Protein AF-A0A1G7PZW7-F1 (afdb_monomer_lite)

Structure (mmCIF, N/CA/C/O backbone):
data_AF-A0A1G7PZW7-F1
#
_entry.id   AF-A0A1G7PZW7-F1
#
loop_
_atom_site.group_PDB
_atom_site.id
_atom_site.type_symbol
_atom_site.label_atom_id
_atom_site.label_alt_id
_atom_site.label_comp_id
_atom_site.label_asym_id
_atom_site.label_entity_id
_atom_site.label_seq_id
_atom_site.pdbx_PDB_ins_code
_atom_site.Cartn_x
_atom_site.Cartn_y
_atom_site.Cartn_z
_atom_site.occupancy
_atom_site.B_iso_or_equiv
_atom_site.auth_seq_id
_atom_site.auth_comp_id
_atom_site.auth_asym_id
_atom_site.auth_atom_id
_atom_site.pdbx_PDB_model_num
ATOM 1 N N . MET A 1 1 ? 6.932 -17.308 0.045 1.00 48.94 1 MET A N 1
ATOM 2 C CA . MET A 1 1 ? 6.487 -16.021 0.634 1.00 48.94 1 MET A CA 1
ATOM 3 C C . MET A 1 1 ? 5.346 -15.348 -0.139 1.00 48.94 1 MET A C 1
ATOM 5 O O . MET A 1 1 ? 4.398 -14.924 0.507 1.00 48.94 1 MET A O 1
ATOM 9 N N . ARG A 1 2 ? 5.334 -15.342 -1.485 1.00 47.34 2 ARG A N 1
ATOM 10 C CA . ARG A 1 2 ? 4.254 -14.732 -2.305 1.00 47.34 2 ARG A CA 1
ATOM 11 C C . ARG A 1 2 ? 2.821 -15.152 -1.949 1.00 47.34 2 ARG A C 1
ATOM 13 O O . ARG A 1 2 ? 1.978 -14.291 -1.758 1.00 47.34 2 ARG A O 1
ATOM 20 N N . ARG A 1 3 ? 2.553 -16.453 -1.757 1.00 47.50 3 ARG A N 1
ATOM 21 C CA . ARG A 1 3 ? 1.216 -16.949 -1.356 1.00 47.50 3 ARG A CA 1
ATOM 22 C C . ARG A 1 3 ? 0.738 -16.421 0.005 1.00 47.50 3 ARG A C 1
ATOM 24 O O . ARG A 1 3 ? -0.460 -16.328 0.220 1.00 47.50 3 ARG A O 1
ATOM 31 N N . LEU A 1 4 ? 1.651 -16.062 0.909 1.00 51.03 4 LEU A N 1
ATOM 32 C CA . LEU A 1 4 ? 1.318 -15.550 2.243 1.00 51.03 4 LEU A CA 1
ATOM 33 C C . LEU A 1 4 ? 1.027 -14.061 2.260 1.00 51.03 4 LEU A C 1
ATOM 35 O O . LEU A 1 4 ? 0.042 -13.668 2.870 1.00 51.03 4 LEU A O 1
ATOM 39 N N . ALA A 1 5 ? 1.816 -13.257 1.544 1.00 52.41 5 ALA A N 1
ATOM 40 C CA . ALA A 1 5 ? 1.492 -11.849 1.320 1.00 52.41 5 ALA A CA 1
ATOM 41 C C . ALA A 1 5 ? 0.108 -11.705 0.661 1.00 52.41 5 ALA A C 1
ATOM 43 O O . ALA A 1 5 ? -0.663 -10.813 0.999 1.00 52.41 5 ALA A O 1
ATOM 44 N N . LEU A 1 6 ? -0.244 -12.653 -0.213 1.00 50.31 6 LEU A N 1
ATOM 45 C CA . LEU A 1 6 ? -1.550 -12.740 -0.857 1.00 50.31 6 LEU A CA 1
ATOM 46 C C . LEU A 1 6 ? -2.687 -13.058 0.125 1.00 50.31 6 LEU A C 1
ATOM 48 O O . LEU A 1 6 ? -3.756 -12.465 0.011 1.00 50.31 6 LEU A O 1
ATOM 52 N N . ILE A 1 7 ? -2.446 -13.942 1.101 1.00 52.34 7 ILE A N 1
ATOM 53 C CA . ILE A 1 7 ? -3.386 -14.283 2.184 1.00 52.34 7 ILE A CA 1
ATOM 54 C C . ILE A 1 7 ? -3.547 -13.108 3.160 1.00 52.34 7 ILE A C 1
ATOM 56 O O . ILE A 1 7 ? -4.673 -12.777 3.512 1.00 52.34 7 ILE A O 1
ATOM 60 N N . VAL A 1 8 ? -2.463 -12.420 3.532 1.00 53.41 8 VAL A N 1
ATOM 61 C CA . VAL A 1 8 ? -2.508 -11.210 4.381 1.00 53.41 8 VAL A CA 1
ATOM 62 C C . VAL A 1 8 ? -3.292 -10.094 3.674 1.00 53.41 8 VAL A C 1
ATOM 64 O O . VAL A 1 8 ? -4.196 -9.505 4.258 1.00 53.41 8 VAL A O 1
ATOM 67 N N . ALA A 1 9 ? -3.019 -9.853 2.387 1.00 53.19 9 ALA A N 1
ATOM 68 C CA . ALA A 1 9 ? -3.736 -8.860 1.588 1.00 53.19 9 ALA A CA 1
ATOM 69 C C . ALA A 1 9 ? -5.201 -9.254 1.301 1.00 53.19 9 ALA A C 1
ATOM 71 O O . ALA A 1 9 ? -6.050 -8.382 1.152 1.00 53.19 9 ALA A O 1
ATOM 72 N N . LEU A 1 10 ? -5.517 -10.556 1.214 1.00 52.56 10 LEU A N 1
ATOM 73 C CA . LEU A 1 10 ? -6.891 -11.069 1.097 1.00 52.56 10 LEU A CA 1
ATOM 74 C C . LEU A 1 10 ? -7.686 -10.928 2.394 1.00 52.56 10 LEU A C 1
ATOM 76 O O . LEU A 1 10 ? -8.859 -10.580 2.325 1.00 52.56 10 LEU A O 1
ATOM 80 N N . LEU A 1 11 ? -7.077 -11.200 3.546 1.00 52.47 11 LEU A N 1
ATOM 81 C CA . LEU A 1 11 ? -7.815 -11.310 4.801 1.00 52.47 11 LEU A CA 1
ATOM 82 C C . LEU A 1 11 ? -7.883 -9.997 5.592 1.00 52.47 11 LEU A C 1
ATOM 84 O O . LEU A 1 11 ? -8.876 -9.770 6.278 1.00 52.47 11 LEU A O 1
ATOM 88 N N . CYS A 1 12 ? -6.877 -9.122 5.491 1.00 51.44 12 CYS A N 1
ATOM 89 C CA . CYS A 1 12 ? -6.821 -7.914 6.321 1.00 51.44 12 CYS A CA 1
ATOM 90 C C . CYS A 1 12 ? -7.489 -6.683 5.685 1.00 51.44 12 CYS A C 1
ATOM 92 O O . CYS A 1 12 ? -7.923 -5.798 6.412 1.00 51.44 12 CYS A O 1
ATOM 94 N N . LEU A 1 13 ? -7.586 -6.609 4.351 1.00 52.88 13 LEU A N 1
ATOM 95 C CA . LEU A 1 13 ? -8.042 -5.395 3.647 1.00 52.88 13 LEU A CA 1
ATOM 96 C C . LEU A 1 13 ? -9.425 -5.520 2.997 1.00 52.88 13 LEU A C 1
ATOM 98 O O . LEU A 1 13 ? -10.056 -4.511 2.703 1.00 52.88 13 LEU A O 1
ATOM 102 N N . ALA A 1 14 ? -9.915 -6.741 2.777 1.00 48.19 14 ALA A N 1
ATOM 103 C CA . ALA A 1 14 ? -11.234 -6.976 2.193 1.00 48.19 14 ALA A CA 1
ATOM 104 C C . ALA A 1 14 ? -12.430 -6.539 3.074 1.00 48.19 14 ALA A C 1
ATOM 106 O O . ALA A 1 14 ? -13.411 -6.072 2.498 1.00 48.19 14 ALA A O 1
ATOM 107 N N . PRO A 1 15 ? -12.414 -6.639 4.425 1.00 47.91 15 PRO A N 1
ATOM 108 C CA . PRO A 1 15 ? -13.628 -6.405 5.212 1.00 47.91 15 PRO A CA 1
ATOM 109 C C . PRO A 1 15 ? -13.733 -4.995 5.824 1.00 47.91 15 PRO A C 1
ATOM 111 O O . PRO A 1 15 ? -14.601 -4.762 6.661 1.00 47.91 15 PRO A O 1
ATOM 114 N N . LEU A 1 16 ? -12.881 -4.046 5.422 1.00 53.94 16 LEU A N 1
ATOM 115 C CA . LEU A 1 16 ? -13.027 -2.620 5.760 1.00 53.94 16 LEU A CA 1
ATOM 116 C C . LEU A 1 16 ? -13.708 -1.833 4.635 1.00 53.94 16 LEU A C 1
ATOM 118 O O . LEU A 1 16 ? -13.553 -0.626 4.551 1.00 53.94 16 LEU A O 1
ATOM 122 N N . SER A 1 17 ? -14.487 -2.496 3.776 1.00 52.22 17 SER A N 1
ATOM 123 C CA . SER A 1 17 ? -15.193 -1.866 2.650 1.00 52.22 17 SER A CA 1
ATOM 124 C C . SER A 1 17 ? -16.154 -0.741 3.055 1.00 52.22 17 SER A C 1
ATOM 126 O O . SER A 1 17 ? -16.539 0.059 2.210 1.00 52.22 17 SER A O 1
ATOM 128 N N . TRP A 1 18 ? -16.552 -0.683 4.328 1.00 55.38 18 TRP A N 1
ATOM 129 C CA . TRP A 1 18 ? -17.359 0.396 4.904 1.00 55.38 18 TRP A CA 1
ATOM 130 C C . TRP A 1 18 ? -16.542 1.651 5.245 1.00 55.38 18 TRP A C 1
ATOM 132 O O . TRP A 1 18 ? -17.116 2.722 5.419 1.00 55.38 18 TRP A O 1
ATOM 142 N N . ALA A 1 19 ? -15.219 1.540 5.342 1.00 64.19 19 ALA A N 1
ATOM 143 C CA . ALA A 1 19 ? -14.320 2.658 5.555 1.00 64.19 19 ALA A CA 1
ATOM 144 C C . ALA A 1 19 ? -13.545 2.933 4.274 1.00 64.19 19 ALA A C 1
ATOM 146 O O . ALA A 1 19 ? -12.719 2.133 3.838 1.00 64.19 19 ALA A O 1
ATOM 147 N N . GLU A 1 20 ? -13.800 4.086 3.667 1.00 72.69 20 GLU A N 1
ATOM 148 C CA . GLU A 1 20 ? -13.049 4.475 2.486 1.00 72.69 20 GLU A CA 1
ATOM 149 C C . GLU A 1 20 ? -11.563 4.685 2.850 1.00 72.69 20 GLU A C 1
ATOM 151 O O . GLU A 1 20 ? -11.258 5.517 3.719 1.00 72.69 20 GLU A O 1
ATOM 156 N N . PRO A 1 21 ? -10.624 3.933 2.236 1.00 80.31 21 PRO A N 1
ATOM 157 C CA . PRO A 1 21 ? -9.211 4.038 2.577 1.00 80.31 21 PRO A CA 1
ATOM 158 C C . PRO A 1 21 ? -8.687 5.433 2.255 1.00 80.31 21 PRO A C 1
ATOM 160 O O . PRO A 1 21 ? -8.982 5.959 1.191 1.00 80.31 21 PRO A O 1
ATOM 163 N N . SER A 1 22 ? -7.872 6.021 3.129 1.00 87.75 22 SER A N 1
ATOM 164 C CA . SER A 1 22 ? -7.260 7.335 2.870 1.00 87.75 22 SER A CA 1
ATOM 165 C C . SER A 1 22 ? -6.364 7.336 1.620 1.00 87.75 22 SER A C 1
ATOM 167 O O . SER A 1 22 ? -5.829 6.285 1.260 1.00 87.75 22 SER A O 1
ATOM 169 N N . LEU A 1 23 ? -6.089 8.513 1.037 1.00 90.25 23 LEU A N 1
ATOM 170 C CA . LEU A 1 23 ? -5.087 8.681 -0.033 1.00 90.25 23 LEU A CA 1
ATOM 171 C C . LEU A 1 23 ? -3.764 7.978 0.296 1.00 90.25 23 LEU A C 1
ATOM 173 O O . LEU A 1 23 ? -3.190 7.289 -0.546 1.00 90.25 23 LEU A O 1
ATOM 177 N N . ARG A 1 24 ? -3.303 8.103 1.547 1.00 90.62 24 ARG A N 1
ATOM 178 C CA . ARG A 1 24 ? -2.067 7.465 2.013 1.00 90.62 24 ARG A CA 1
ATOM 179 C C . ARG A 1 24 ? -2.159 5.944 1.924 1.00 90.62 24 ARG A C 1
ATOM 181 O O . ARG A 1 24 ? -1.267 5.298 1.385 1.00 90.62 24 ARG A O 1
ATOM 188 N N . THR A 1 25 ? -3.254 5.376 2.423 1.00 89.75 25 THR A N 1
ATOM 189 C CA . THR A 1 25 ? -3.508 3.934 2.366 1.00 89.75 25 THR A CA 1
ATOM 190 C C . THR A 1 25 ? -3.592 3.455 0.919 1.00 89.75 25 THR A C 1
ATOM 192 O O . THR A 1 25 ? -2.941 2.475 0.573 1.00 89.75 25 THR A O 1
ATOM 195 N N . GLN A 1 26 ? -4.328 4.156 0.053 1.00 91.88 26 GLN A N 1
ATOM 196 C CA . GLN A 1 26 ? -4.448 3.792 -1.360 1.00 91.88 26 GLN A CA 1
ATOM 197 C C . GLN A 1 26 ? -3.086 3.791 -2.065 1.00 91.88 26 GLN A C 1
ATOM 199 O O . GLN A 1 26 ? -2.768 2.850 -2.789 1.00 91.88 26 GLN A O 1
ATOM 204 N N . ALA A 1 27 ? -2.243 4.793 -1.805 1.00 94.06 27 ALA A N 1
ATOM 205 C CA . ALA A 1 27 ? -0.897 4.871 -2.366 1.00 94.06 27 ALA A CA 1
ATOM 206 C C . ALA A 1 27 ? -0.011 3.685 -1.944 1.00 94.06 27 ALA A C 1
ATOM 208 O O . ALA A 1 27 ? 0.703 3.108 -2.767 1.00 94.06 27 ALA A O 1
ATOM 209 N N . VAL A 1 28 ? -0.097 3.278 -0.674 1.00 91.88 28 VAL A N 1
ATOM 210 C CA . VAL A 1 28 ? 0.598 2.091 -0.156 1.00 91.88 28 VAL A CA 1
ATOM 211 C C . VAL A 1 28 ? 0.080 0.816 -0.814 1.00 91.88 28 VAL A C 1
ATOM 213 O O . VAL A 1 28 ? 0.879 0.011 -1.286 1.00 91.88 28 VAL A O 1
ATOM 216 N N . LEU A 1 29 ? -1.240 0.641 -0.906 1.00 90.38 29 LEU A N 1
ATOM 217 C CA . LEU A 1 29 ? -1.844 -0.532 -1.541 1.00 90.38 29 LEU A CA 1
ATOM 218 C C . LEU A 1 29 ? -1.490 -0.631 -3.023 1.00 90.38 29 LEU A C 1
ATOM 220 O O . LEU A 1 29 ? -1.225 -1.729 -3.513 1.00 90.38 29 LEU A O 1
ATOM 224 N N . LEU A 1 30 ? -1.457 0.495 -3.730 1.00 93.88 30 LEU A N 1
ATOM 225 C CA . LEU A 1 30 ? -1.039 0.551 -5.122 1.00 93.88 30 LEU A CA 1
ATOM 226 C C . LEU A 1 30 ? 0.393 0.021 -5.262 1.00 93.88 30 LEU A C 1
ATOM 228 O O . LEU A 1 30 ? 0.614 -0.928 -6.014 1.00 93.88 30 LEU A O 1
ATOM 232 N N . ALA A 1 31 ? 1.340 0.569 -4.495 1.00 92.75 31 ALA A N 1
ATOM 233 C CA . ALA A 1 31 ? 2.744 0.166 -4.548 1.00 92.75 31 ALA A CA 1
ATOM 234 C C . ALA A 1 31 ? 2.962 -1.298 -4.131 1.00 92.75 31 ALA A C 1
ATOM 236 O O . ALA A 1 31 ? 3.650 -2.050 -4.822 1.00 92.75 31 ALA A O 1
ATOM 237 N N . ALA A 1 32 ? 2.314 -1.724 -3.047 1.00 88.12 32 ALA A N 1
ATOM 238 C CA . ALA A 1 32 ? 2.362 -3.086 -2.528 1.00 88.12 32 ALA A CA 1
ATOM 239 C C . ALA A 1 32 ? 1.920 -4.114 -3.585 1.00 88.12 32 ALA A C 1
ATOM 241 O O . ALA A 1 32 ? 2.592 -5.112 -3.857 1.00 88.12 32 ALA A O 1
ATOM 242 N N . ASN A 1 33 ? 0.792 -3.859 -4.249 1.00 89.81 33 ASN A N 1
ATOM 243 C CA . ASN A 1 33 ? 0.315 -4.748 -5.303 1.00 89.81 33 ASN A CA 1
ATOM 244 C C . ASN A 1 33 ? 1.191 -4.680 -6.566 1.00 89.81 33 ASN A C 1
ATOM 246 O O . ASN A 1 33 ? 1.388 -5.718 -7.203 1.00 89.81 33 ASN A O 1
ATOM 250 N N . ALA A 1 34 ? 1.769 -3.518 -6.894 1.00 92.25 34 ALA A N 1
ATOM 251 C CA . ALA A 1 34 ? 2.690 -3.382 -8.023 1.00 92.25 34 ALA A CA 1
ATOM 252 C C . ALA A 1 34 ? 3.952 -4.242 -7.836 1.00 92.25 34 ALA A C 1
ATOM 254 O O . ALA A 1 34 ? 4.329 -4.962 -8.758 1.00 92.25 34 ALA A O 1
ATOM 255 N N . LEU A 1 35 ? 4.541 -4.246 -6.632 1.00 88.38 35 LEU A N 1
ATOM 256 C CA . LEU A 1 35 ? 5.734 -5.042 -6.302 1.00 88.38 35 LEU A CA 1
ATOM 257 C C . LEU A 1 35 ? 5.544 -6.546 -6.520 1.00 88.38 35 LEU A C 1
ATOM 259 O O . LEU A 1 35 ? 6.501 -7.253 -6.829 1.00 88.38 35 LEU A O 1
ATOM 263 N N . VAL A 1 36 ? 4.325 -7.057 -6.333 1.00 85.88 36 VAL A N 1
ATOM 264 C CA . VAL A 1 36 ? 4.039 -8.484 -6.538 1.00 85.88 36 VAL A CA 1
ATOM 265 C C . VAL A 1 36 ? 3.658 -8.782 -7.983 1.00 85.88 36 VAL A C 1
ATOM 267 O O . VAL A 1 36 ? 4.012 -9.840 -8.502 1.00 85.88 36 VAL A O 1
ATOM 270 N N . TYR A 1 37 ? 2.920 -7.880 -8.630 1.00 89.44 37 TYR A N 1
ATOM 271 C CA . TYR A 1 37 ? 2.431 -8.090 -9.989 1.00 89.44 37 TYR A CA 1
ATOM 272 C C . TYR A 1 37 ? 3.526 -7.910 -11.054 1.00 89.44 37 TYR A C 1
ATOM 274 O O . TYR A 1 37 ? 3.568 -8.675 -12.024 1.00 89.44 37 TYR A O 1
ATOM 282 N N . PHE A 1 38 ? 4.410 -6.924 -10.889 1.00 90.31 38 PHE A N 1
ATOM 283 C CA . PHE A 1 38 ? 5.514 -6.629 -11.806 1.00 90.31 38 PHE A CA 1
ATOM 284 C C . PHE A 1 38 ? 6.804 -7.310 -11.347 1.00 90.31 38 PHE A C 1
ATOM 286 O O . PHE A 1 38 ? 7.702 -6.695 -10.783 1.00 90.31 38 PHE A O 1
ATOM 293 N N . ASP A 1 39 ? 6.883 -8.614 -11.586 1.00 85.56 39 ASP A N 1
ATOM 294 C CA . ASP A 1 39 ? 8.086 -9.394 -11.319 1.00 85.56 39 ASP A CA 1
ATOM 295 C C . ASP A 1 39 ? 9.133 -9.210 -12.423 1.00 85.56 39 ASP A C 1
ATOM 297 O O . ASP A 1 39 ? 8.799 -9.288 -13.605 1.00 85.56 39 ASP A O 1
ATOM 301 N N . ALA A 1 40 ? 10.393 -8.999 -12.038 1.00 82.31 40 ALA A N 1
ATOM 302 C CA . ALA A 1 40 ? 11.502 -8.882 -12.979 1.00 82.31 40 ALA A CA 1
ATOM 303 C C . ALA A 1 40 ? 11.892 -10.225 -13.618 1.00 82.31 40 ALA A C 1
ATOM 305 O O . ALA A 1 40 ? 12.594 -10.227 -14.627 1.00 82.31 40 ALA A O 1
ATOM 306 N N . ASP A 1 41 ? 11.463 -11.359 -13.048 1.00 82.31 41 ASP A N 1
ATOM 307 C CA . ASP A 1 41 ? 11.588 -12.662 -13.702 1.00 82.31 41 ASP A CA 1
ATOM 308 C C . ASP A 1 41 ? 10.552 -12.778 -14.841 1.00 82.31 41 ASP A C 1
ATOM 310 O O . ASP A 1 41 ? 9.354 -12.903 -14.566 1.00 82.31 41 ASP A O 1
ATOM 314 N N . PRO A 1 42 ? 10.973 -12.804 -16.123 1.00 74.62 42 PRO A N 1
ATOM 315 C CA . PRO A 1 42 ? 10.054 -12.911 -17.257 1.00 74.62 42 PRO A CA 1
ATOM 316 C C . PRO A 1 42 ? 9.294 -14.248 -17.296 1.00 74.62 42 PRO A C 1
ATOM 318 O O . PRO A 1 42 ? 8.318 -14.384 -18.032 1.00 74.62 42 PRO A O 1
ATOM 321 N N . ARG A 1 43 ? 9.724 -15.255 -16.521 1.00 79.56 43 ARG A N 1
ATOM 322 C CA . ARG A 1 43 ? 9.058 -16.562 -16.408 1.00 79.56 43 ARG A CA 1
ATOM 323 C C . ARG A 1 43 ? 8.017 -16.600 -15.293 1.00 79.56 43 ARG A C 1
ATOM 325 O O . ARG A 1 43 ? 7.245 -17.562 -15.214 1.00 79.56 43 ARG A O 1
ATOM 332 N N . ALA A 1 44 ? 7.986 -15.595 -14.421 1.00 81.56 44 ALA A N 1
ATOM 333 C CA . ALA A 1 44 ? 7.012 -15.535 -13.351 1.00 81.56 44 ALA A CA 1
ATOM 334 C C . ALA A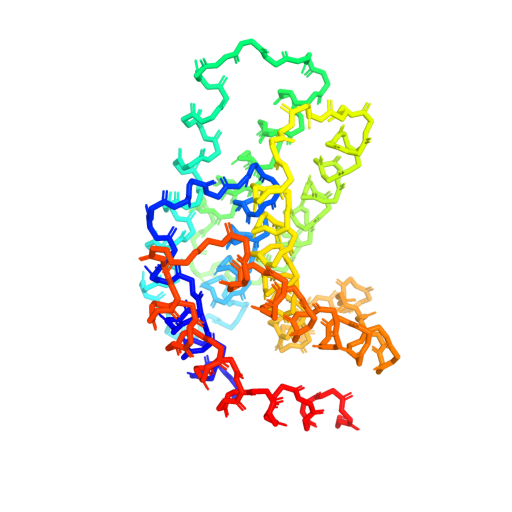 1 44 ? 5.605 -15.334 -13.916 1.00 81.56 44 ALA A C 1
ATOM 336 O O . ALA A 1 44 ? 5.343 -14.435 -14.714 1.00 81.56 44 ALA A O 1
ATOM 337 N N . ARG A 1 45 ? 4.668 -16.175 -13.471 1.00 83.44 45 ARG A N 1
ATOM 338 C CA . ARG A 1 45 ? 3.257 -16.003 -13.817 1.00 83.44 45 ARG A CA 1
ATOM 339 C C . ARG A 1 45 ? 2.670 -14.881 -12.961 1.00 83.44 45 ARG A C 1
ATOM 341 O O . ARG A 1 45 ? 2.702 -15.013 -11.732 1.00 83.44 45 ARG A O 1
ATOM 348 N N . PRO A 1 46 ? 2.138 -13.809 -13.567 1.00 83.88 46 PRO A N 1
ATOM 349 C CA . PRO A 1 46 ? 1.504 -12.753 -12.803 1.00 83.88 46 PRO A CA 1
ATOM 350 C C . PRO A 1 46 ? 0.235 -13.266 -12.124 1.00 83.88 46 PRO A C 1
ATOM 352 O O . PRO A 1 46 ? -0.477 -14.117 -12.655 1.00 83.88 46 PRO A O 1
ATOM 355 N N . ASP A 1 47 ? -0.042 -12.747 -10.930 1.00 84.19 47 ASP A N 1
ATOM 356 C CA . ASP A 1 47 ? -1.304 -13.007 -10.243 1.00 84.19 47 ASP A CA 1
ATOM 357 C C . ASP A 1 47 ? -2.262 -11.839 -10.493 1.00 84.19 47 ASP A C 1
ATOM 359 O O . ASP A 1 47 ? -2.090 -10.745 -9.947 1.00 84.19 47 ASP A O 1
ATOM 363 N N . GLU A 1 48 ? -3.284 -12.088 -11.311 1.00 87.75 48 GLU A N 1
ATOM 364 C CA . GLU A 1 48 ? -4.306 -11.109 -11.707 1.00 87.75 48 GLU A CA 1
ATOM 365 C C . GLU A 1 48 ? -5.036 -10.474 -10.514 1.00 87.75 48 GLU A C 1
ATOM 367 O O . GLU A 1 48 ? -5.536 -9.353 -10.602 1.00 87.75 48 GLU A O 1
ATOM 372 N N . ARG A 1 49 ? -5.051 -11.129 -9.345 1.00 85.50 49 ARG A N 1
ATOM 373 C CA . ARG A 1 49 ? -5.643 -10.545 -8.132 1.00 85.50 49 ARG A CA 1
ATOM 374 C C . ARG A 1 49 ? -4.867 -9.320 -7.659 1.00 85.50 49 ARG A C 1
ATOM 376 O O . ARG A 1 49 ? -5.473 -8.387 -7.137 1.00 85.50 49 ARG A O 1
ATOM 383 N N . HIS A 1 50 ? -3.546 -9.304 -7.837 1.00 84.00 50 HIS A N 1
ATOM 384 C CA . HIS A 1 50 ? -2.730 -8.132 -7.522 1.00 84.00 50 HIS A CA 1
ATOM 385 C C . HIS A 1 50 ? -2.928 -7.016 -8.550 1.00 84.00 50 HIS A C 1
ATOM 387 O O . HIS A 1 50 ? -3.010 -5.856 -8.151 1.00 84.00 50 HIS A O 1
ATOM 393 N N . LEU A 1 51 ? -3.117 -7.345 -9.833 1.00 89.31 51 LEU A N 1
ATOM 394 C CA . LEU A 1 51 ? -3.509 -6.352 -10.837 1.00 89.31 51 LEU A CA 1
ATOM 395 C C . LEU A 1 51 ? -4.833 -5.685 -10.467 1.00 89.31 51 LEU A C 1
ATOM 397 O O . LEU A 1 51 ? -4.895 -4.462 -10.363 1.00 89.31 51 LEU A O 1
ATOM 401 N N . ALA A 1 52 ? -5.871 -6.483 -10.208 1.00 88.31 52 ALA A N 1
ATOM 402 C CA . ALA A 1 52 ? -7.196 -5.978 -9.866 1.00 88.31 52 ALA A CA 1
ATOM 403 C C . ALA A 1 52 ? -7.155 -5.032 -8.654 1.00 88.31 52 ALA A C 1
ATOM 405 O O . ALA A 1 52 ? -7.739 -3.953 -8.681 1.00 88.31 52 ALA A O 1
ATOM 406 N N . ARG A 1 53 ? -6.396 -5.390 -7.612 1.00 87.38 53 ARG A N 1
ATOM 407 C CA . ARG A 1 53 ? -6.223 -4.561 -6.409 1.00 87.38 53 ARG A CA 1
ATOM 408 C C . ARG A 1 53 ? -5.430 -3.289 -6.650 1.00 87.38 53 ARG A C 1
ATOM 410 O O . ARG A 1 53 ? -5.787 -2.248 -6.110 1.00 87.38 53 ARG A O 1
ATOM 417 N N . MET A 1 54 ? -4.367 -3.363 -7.446 1.00 91.00 54 MET A N 1
ATOM 418 C CA . MET A 1 54 ? -3.607 -2.180 -7.843 1.00 91.00 54 MET A CA 1
ATOM 419 C C . MET A 1 54 ? -4.506 -1.199 -8.605 1.00 91.00 54 MET A C 1
ATOM 421 O O . MET A 1 54 ? -4.493 -0.005 -8.317 1.00 91.00 54 MET A O 1
ATOM 425 N N . LEU A 1 55 ? -5.326 -1.701 -9.535 1.00 92.88 55 LEU A N 1
ATOM 426 C CA . LEU A 1 55 ? -6.280 -0.887 -10.290 1.00 92.88 55 LEU A CA 1
ATOM 427 C C . LEU A 1 55 ? -7.389 -0.319 -9.397 1.00 92.88 55 LEU A C 1
ATOM 429 O O . LEU A 1 55 ? -7.749 0.843 -9.558 1.00 92.88 55 LEU A O 1
ATOM 433 N N . GLN A 1 56 ? -7.881 -1.085 -8.421 1.00 91.06 56 GLN A N 1
ATOM 434 C CA . GLN A 1 56 ? -8.835 -0.591 -7.425 1.00 91.06 56 GLN A CA 1
ATOM 435 C C . GLN A 1 56 ? -8.235 0.543 -6.581 1.00 91.06 56 GLN A C 1
ATOM 437 O O . GLN A 1 56 ? -8.902 1.550 -6.350 1.00 91.06 56 GLN A O 1
ATOM 442 N N . ALA A 1 57 ? -6.979 0.409 -6.148 1.00 91.44 57 ALA A N 1
ATOM 443 C CA . ALA A 1 57 ? -6.301 1.451 -5.384 1.00 91.44 57 ALA A CA 1
ATOM 444 C C . ALA A 1 57 ? -6.067 2.719 -6.219 1.00 91.44 57 ALA A C 1
ATOM 446 O O . ALA A 1 57 ? -6.283 3.835 -5.746 1.00 91.44 57 ALA A O 1
ATOM 447 N N . ARG A 1 58 ? -5.704 2.544 -7.495 1.00 94.94 58 ARG A N 1
ATOM 448 C CA . ARG A 1 58 ? -5.598 3.630 -8.478 1.00 94.94 58 ARG A CA 1
ATOM 449 C C . ARG A 1 58 ? -6.916 4.384 -8.637 1.00 94.94 58 ARG A C 1
ATOM 451 O O . ARG A 1 58 ? -6.917 5.610 -8.661 1.00 94.94 58 ARG A O 1
ATOM 458 N N . GLU A 1 59 ? -8.021 3.656 -8.747 1.00 93.56 59 GLU A N 1
ATOM 459 C CA . GLU A 1 59 ? -9.349 4.251 -8.872 1.00 93.56 59 GLU A CA 1
ATOM 460 C C . GLU A 1 59 ? -9.759 4.995 -7.596 1.00 93.56 59 GLU A C 1
ATOM 462 O O . GLU A 1 59 ? -10.293 6.095 -7.668 1.00 93.56 59 GLU A O 1
ATOM 467 N N . GLY A 1 60 ? -9.431 4.446 -6.422 1.00 91.50 60 GLY A N 1
ATOM 468 C CA . GLY A 1 60 ? -9.635 5.126 -5.143 1.00 91.50 60 GLY A CA 1
ATOM 469 C C . GLY A 1 60 ? -8.867 6.448 -5.031 1.00 91.50 60 GLY A C 1
ATOM 470 O O . GLY A 1 60 ? -9.425 7.428 -4.549 1.00 91.50 60 GLY A O 1
ATOM 471 N N . LEU A 1 61 ? -7.618 6.503 -5.513 1.00 93.56 61 LEU A N 1
ATOM 472 C CA . LEU A 1 61 ? -6.839 7.749 -5.570 1.00 93.56 61 LEU A CA 1
ATOM 473 C C . LEU A 1 61 ? -7.495 8.796 -6.475 1.00 93.56 61 LEU A C 1
ATOM 475 O O . LEU A 1 61 ? -7.594 9.953 -6.079 1.00 93.56 61 LEU A O 1
ATOM 479 N N . ARG A 1 62 ? -7.940 8.393 -7.673 1.00 94.50 62 ARG A N 1
ATOM 480 C CA . ARG A 1 62 ? -8.599 9.294 -8.633 1.00 94.50 62 ARG A CA 1
ATOM 481 C C . ARG A 1 62 ? -9.895 9.855 -8.075 1.00 94.50 62 ARG A C 1
ATOM 483 O O . ARG A 1 62 ? -10.044 11.066 -8.010 1.00 94.50 62 ARG A O 1
ATOM 490 N N . ARG A 1 63 ? -10.768 8.981 -7.571 1.00 92.25 63 ARG A N 1
ATOM 491 C CA . ARG A 1 63 ? -12.042 9.395 -6.981 1.00 92.25 63 ARG A CA 1
ATOM 492 C C . ARG A 1 63 ? -11.844 10.422 -5.870 1.00 92.25 63 ARG A C 1
ATOM 494 O O . ARG A 1 63 ? -12.484 11.462 -5.888 1.00 92.25 63 ARG A O 1
ATOM 501 N N . GLN A 1 64 ? -10.907 10.178 -4.954 1.00 89.88 64 GLN A N 1
ATOM 502 C CA . GLN A 1 64 ? -10.635 11.125 -3.871 1.00 89.88 64 GLN A CA 1
ATOM 503 C C . GLN A 1 64 ? -10.075 12.452 -4.367 1.00 89.88 64 GLN A C 1
ATOM 505 O O . GLN A 1 64 ? -10.342 13.477 -3.744 1.00 89.88 64 GLN A O 1
ATOM 510 N N . LEU A 1 65 ? -9.303 12.446 -5.456 1.00 90.38 65 LEU A N 1
ATOM 511 C CA . LEU A 1 65 ? -8.811 13.664 -6.092 1.00 90.38 65 LEU A CA 1
ATOM 512 C C . LEU A 1 65 ? -9.955 14.502 -6.678 1.00 90.38 65 LEU A C 1
ATOM 514 O O . LEU A 1 65 ? -9.911 15.725 -6.580 1.00 90.38 65 LEU A O 1
ATOM 518 N N . ASP A 1 66 ? -10.973 13.836 -7.226 1.00 90.38 66 ASP A N 1
ATOM 519 C CA . ASP A 1 66 ? -12.134 14.460 -7.869 1.00 90.38 66 ASP A CA 1
ATOM 520 C C . ASP A 1 66 ? -13.209 14.915 -6.862 1.00 90.38 66 ASP A C 1
ATOM 522 O O . ASP A 1 66 ? -13.938 15.873 -7.113 1.00 90.38 66 ASP A O 1
ATOM 526 N N . GLU A 1 67 ? -13.312 14.257 -5.703 1.00 88.12 67 GLU A N 1
ATOM 527 C CA . GLU A 1 67 ? -14.343 14.515 -4.684 1.00 88.12 67 GLU A CA 1
ATOM 528 C C . GLU A 1 67 ? -14.254 15.897 -4.029 1.00 88.12 67 GLU A C 1
ATOM 530 O O . GLU A 1 67 ? -15.254 16.406 -3.514 1.00 88.12 67 GLU A O 1
ATOM 535 N N . ARG A 1 68 ? -13.064 16.505 -3.991 1.00 84.69 68 ARG A N 1
ATOM 536 C CA . ARG A 1 68 ? -12.861 17.811 -3.357 1.00 84.69 68 ARG A CA 1
ATOM 537 C C . ARG A 1 68 ? -11.636 18.539 -3.903 1.00 84.69 68 ARG A C 1
ATOM 539 O O . ARG A 1 68 ? -10.692 17.892 -4.346 1.00 84.69 68 ARG A O 1
ATOM 546 N N . PRO A 1 69 ? -11.584 19.877 -3.795 1.00 86.50 69 PRO A N 1
ATOM 547 C CA . PRO A 1 69 ? -10.381 20.617 -4.136 1.00 86.50 69 PRO A CA 1
ATOM 548 C C . PRO A 1 69 ? -9.250 20.264 -3.165 1.00 86.50 69 PRO A C 1
ATOM 550 O O . PRO A 1 69 ? -9.372 20.425 -1.948 1.00 86.50 69 PRO A O 1
ATOM 553 N N . TRP A 1 70 ? -8.136 19.801 -3.722 1.00 88.94 70 TRP A N 1
ATOM 554 C CA . TRP A 1 70 ? -6.902 19.559 -2.987 1.00 88.94 70 TRP A CA 1
ATOM 555 C C . TRP A 1 70 ? -5.886 20.670 -3.249 1.00 88.94 70 TRP A C 1
ATOM 557 O O . TRP A 1 70 ? -5.855 21.216 -4.355 1.00 88.94 70 TRP A O 1
ATOM 567 N N . PRO A 1 71 ? -5.011 20.975 -2.276 1.00 92.44 71 PRO A N 1
ATOM 568 C CA . PRO A 1 71 ? -3.858 21.835 -2.501 1.00 92.44 71 PRO A CA 1
ATOM 569 C C . PRO A 1 71 ? -3.037 21.340 -3.690 1.00 92.44 71 PRO A C 1
ATOM 571 O O . PRO A 1 71 ? -2.793 20.137 -3.828 1.00 92.44 71 PRO A O 1
ATOM 574 N N . GLU A 1 72 ? -2.590 22.269 -4.533 1.00 93.12 72 GLU A N 1
ATOM 575 C CA . GLU A 1 72 ? -1.861 21.947 -5.760 1.00 93.12 72 GLU A CA 1
ATOM 576 C C . GLU A 1 72 ? -0.661 21.007 -5.530 1.00 93.12 72 GLU A C 1
ATOM 578 O O . GLU A 1 72 ? -0.574 20.012 -6.252 1.00 93.12 72 GLU A O 1
ATOM 583 N N . PRO A 1 73 ? 0.200 21.197 -4.505 1.00 93.88 73 PRO A N 1
ATOM 584 C CA . PRO A 1 73 ? 1.318 20.281 -4.261 1.00 93.88 73 PRO A CA 1
ATOM 585 C C . PRO A 1 73 ? 0.883 18.835 -3.995 1.00 93.88 73 PRO A C 1
ATOM 587 O O . PRO A 1 73 ? 1.538 17.890 -4.432 1.00 93.88 73 PRO A O 1
ATOM 590 N N . LEU A 1 74 ? -0.243 18.646 -3.302 1.00 93.88 74 LEU A N 1
ATOM 591 C CA . LEU A 1 74 ? -0.789 17.324 -3.008 1.00 93.88 74 LEU A CA 1
ATOM 592 C C . LEU A 1 74 ? -1.386 16.701 -4.270 1.00 93.88 74 LEU A C 1
ATOM 594 O O . LEU A 1 74 ? -1.119 15.534 -4.554 1.00 93.88 74 LEU A O 1
ATOM 598 N N . ARG A 1 75 ? -2.132 17.486 -5.058 1.00 94.50 75 ARG A N 1
ATOM 599 C CA . ARG A 1 75 ? -2.680 17.038 -6.343 1.00 94.50 75 ARG A CA 1
ATOM 600 C C . ARG A 1 75 ? -1.573 16.568 -7.284 1.00 94.50 75 ARG A C 1
ATOM 602 O O . ARG A 1 75 ? -1.646 15.449 -7.785 1.00 94.50 75 ARG A O 1
ATOM 609 N N . LEU A 1 76 ? -0.517 17.367 -7.440 1.00 95.62 76 LEU A N 1
ATOM 610 C CA . LEU A 1 76 ? 0.648 17.017 -8.253 1.00 95.62 76 LEU A CA 1
ATOM 611 C C . LEU A 1 76 ? 1.346 15.747 -7.749 1.00 95.62 76 LEU A C 1
ATOM 613 O O . LEU A 1 76 ? 1.749 14.915 -8.556 1.00 95.62 76 LEU A O 1
ATOM 617 N N . ALA A 1 77 ? 1.456 15.552 -6.432 1.00 96.25 77 ALA A N 1
ATOM 618 C CA . ALA A 1 77 ? 2.049 14.337 -5.875 1.00 96.25 77 ALA A CA 1
ATOM 619 C C . ALA A 1 77 ? 1.202 13.079 -6.149 1.00 96.25 77 ALA A C 1
ATOM 621 O O . ALA A 1 77 ? 1.753 12.018 -6.450 1.00 96.25 77 ALA A O 1
ATOM 622 N N . VAL A 1 78 ? -0.133 13.184 -6.089 1.00 96.19 78 VAL A N 1
ATOM 623 C CA . VAL A 1 78 ? -1.037 12.087 -6.481 1.00 96.19 78 VAL A CA 1
ATOM 624 C C . VAL A 1 78 ? -0.904 11.797 -7.977 1.00 96.19 78 VAL A C 1
ATOM 626 O O . VAL A 1 78 ? -0.726 10.642 -8.361 1.00 96.19 78 VAL A O 1
ATOM 629 N N . GLU A 1 79 ? -0.940 12.826 -8.823 1.00 96.62 79 GLU A N 1
ATOM 630 C CA . GLU A 1 79 ? -0.782 12.689 -10.275 1.00 96.62 79 GLU A CA 1
ATOM 631 C C . GLU A 1 79 ? 0.567 12.051 -10.640 1.00 96.62 79 GLU A C 1
ATOM 633 O O . GLU A 1 79 ? 0.602 11.110 -11.433 1.00 96.62 79 GLU A O 1
ATOM 638 N N . ALA A 1 80 ? 1.663 12.471 -10.003 1.00 97.31 80 ALA A N 1
ATOM 639 C CA . ALA A 1 80 ? 2.989 11.891 -10.202 1.00 97.31 80 ALA A CA 1
ATOM 640 C C . ALA A 1 80 ? 3.017 10.389 -9.878 1.00 97.31 80 ALA A C 1
ATOM 642 O O . ALA A 1 80 ? 3.540 9.596 -10.664 1.00 97.31 80 ALA A O 1
ATOM 643 N N . LEU A 1 81 ? 2.404 9.969 -8.765 1.00 97.94 81 LEU A N 1
ATOM 644 C CA . LEU A 1 81 ? 2.276 8.551 -8.414 1.00 97.94 81 LEU A CA 1
ATOM 645 C C . LEU A 1 81 ? 1.486 7.765 -9.475 1.00 97.94 81 LEU A C 1
ATOM 647 O O . LEU A 1 81 ? 1.885 6.664 -9.863 1.00 97.94 81 LEU A O 1
ATOM 651 N N . LEU A 1 82 ? 0.378 8.328 -9.967 1.00 97.94 82 LEU A N 1
ATOM 652 C CA . LEU A 1 82 ? -0.449 7.710 -11.007 1.00 97.94 82 LEU A CA 1
ATOM 653 C C . LEU A 1 82 ? 0.295 7.593 -12.346 1.00 97.94 82 LEU A C 1
ATOM 655 O O . LEU A 1 82 ? 0.151 6.579 -13.031 1.00 97.94 82 LEU A O 1
ATOM 659 N N . VAL A 1 83 ? 1.123 8.581 -12.699 1.00 97.81 83 VAL A N 1
ATOM 660 C CA . VAL A 1 83 ? 1.993 8.534 -13.884 1.00 97.81 83 VAL A CA 1
ATOM 661 C C . VAL A 1 83 ? 3.001 7.391 -13.767 1.00 97.81 83 VAL A C 1
ATOM 663 O O . VAL A 1 83 ? 3.099 6.586 -14.691 1.00 97.81 83 VAL A O 1
ATOM 666 N N . ARG A 1 84 ? 3.675 7.225 -12.619 1.00 97.56 84 ARG A N 1
ATOM 667 C CA . ARG A 1 84 ? 4.606 6.096 -12.402 1.00 97.56 84 ARG A CA 1
ATOM 668 C C . ARG A 1 84 ? 3.922 4.736 -12.518 1.00 97.56 84 ARG A C 1
ATOM 670 O O . ARG A 1 84 ? 4.478 3.800 -13.090 1.00 97.56 84 ARG A O 1
ATOM 677 N N . GLN A 1 85 ? 2.689 4.622 -12.027 1.00 97.12 85 GLN A N 1
ATOM 678 C CA . GLN A 1 85 ? 1.895 3.406 -12.201 1.00 97.12 85 GLN A CA 1
ATOM 679 C C . GLN A 1 85 ? 1.592 3.130 -13.682 1.00 97.12 85 GLN A C 1
ATOM 681 O O . GLN A 1 85 ? 1.657 1.977 -14.115 1.00 97.12 85 GLN A O 1
ATOM 686 N N . ALA A 1 86 ? 1.259 4.163 -14.458 1.00 97.19 86 ALA A N 1
ATOM 687 C CA . ALA A 1 86 ? 0.984 4.032 -15.884 1.00 97.19 86 ALA A CA 1
ATOM 688 C C . ALA A 1 86 ? 2.240 3.641 -16.681 1.00 97.19 86 ALA A C 1
ATOM 690 O O . ALA A 1 86 ? 2.159 2.766 -17.541 1.00 97.19 86 ALA A O 1
ATOM 691 N N . GLU A 1 87 ? 3.400 4.215 -16.351 1.00 96.88 87 GLU A N 1
ATOM 692 C CA . GLU A 1 87 ? 4.696 3.840 -16.935 1.00 96.88 87 GLU A CA 1
ATOM 693 C C . GLU A 1 87 ? 5.008 2.354 -16.712 1.00 96.88 87 GLU A C 1
ATOM 695 O O . GLU A 1 87 ? 5.389 1.661 -17.654 1.00 96.88 87 GLU A O 1
ATOM 700 N N . 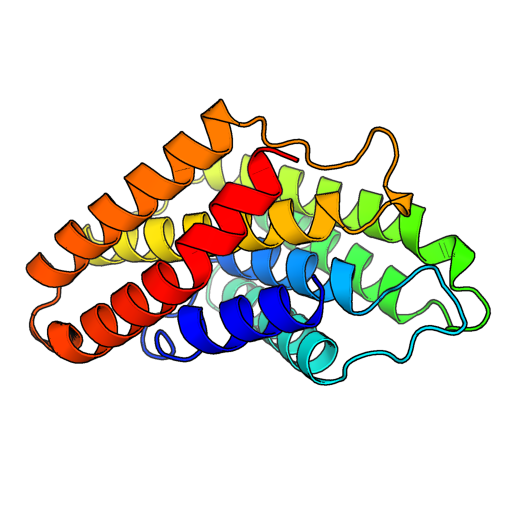LEU A 1 88 ? 4.779 1.835 -15.499 1.00 95.00 88 LEU A N 1
ATOM 701 C CA . LEU A 1 88 ? 4.901 0.401 -15.203 1.00 95.00 88 LEU A CA 1
ATOM 702 C C . LEU A 1 88 ? 3.972 -0.453 -16.070 1.00 95.00 88 LEU A C 1
ATOM 704 O O . LEU A 1 88 ? 4.400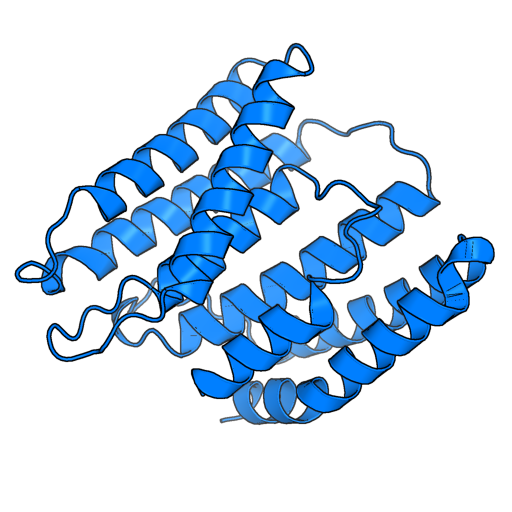 -1.457 -16.635 1.00 95.00 88 LEU A O 1
ATOM 708 N N . ALA A 1 89 ? 2.703 -0.053 -16.188 1.00 94.69 89 ALA A N 1
ATOM 709 C CA . ALA A 1 89 ? 1.705 -0.787 -16.962 1.00 94.69 89 ALA A CA 1
ATOM 710 C C . ALA A 1 89 ? 1.974 -0.770 -18.477 1.00 94.69 89 ALA A C 1
ATOM 712 O O . ALA A 1 89 ? 1.540 -1.684 -19.176 1.00 94.69 89 ALA A O 1
ATOM 713 N N . ALA A 1 90 ? 2.686 0.242 -18.976 1.00 96.00 90 ALA A N 1
ATOM 714 C CA . ALA A 1 90 ? 3.044 0.367 -20.384 1.00 96.00 90 ALA A CA 1
ATOM 715 C C . ALA A 1 90 ? 4.217 -0.536 -20.798 1.00 96.00 90 ALA A C 1
ATOM 717 O O . ALA A 1 90 ? 4.416 -0.756 -21.992 1.00 96.00 90 ALA A O 1
ATOM 718 N N . VAL A 1 91 ? 5.002 -1.056 -19.847 1.00 94.44 91 VAL A N 1
ATOM 719 C CA . VAL A 1 91 ? 6.147 -1.922 -20.151 1.00 94.44 91 VAL A CA 1
ATOM 720 C C . VAL A 1 91 ? 5.685 -3.370 -20.365 1.00 94.44 91 VAL A C 1
ATOM 722 O O . VAL A 1 91 ? 5.188 -4.006 -19.425 1.00 94.44 91 VAL A O 1
ATOM 725 N N . PRO A 1 92 ? 5.881 -3.935 -21.572 1.00 91.75 92 PRO A N 1
ATOM 726 C CA . PRO A 1 92 ? 5.503 -5.312 -21.850 1.00 91.75 92 PRO A CA 1
ATOM 727 C C . PRO A 1 92 ? 6.361 -6.314 -21.062 1.00 91.75 92 PRO A C 1
ATOM 729 O O . PRO A 1 92 ? 7.457 -6.011 -20.591 1.00 91.75 92 PRO A O 1
ATOM 732 N N . ARG A 1 93 ? 5.843 -7.533 -20.900 1.00 87.75 93 ARG A N 1
ATOM 733 C CA . ARG A 1 93 ? 6.430 -8.559 -20.019 1.00 87.75 93 ARG A CA 1
ATOM 734 C C . ARG A 1 93 ? 7.773 -9.106 -20.498 1.00 87.75 93 ARG A C 1
ATOM 736 O O . ARG A 1 93 ? 8.586 -9.509 -19.674 1.00 87.75 93 ARG A O 1
ATOM 743 N N . ASP A 1 94 ? 8.024 -9.109 -21.802 1.00 89.88 94 ASP A N 1
ATOM 744 C CA . ASP A 1 94 ? 9.327 -9.468 -22.378 1.00 89.88 94 ASP A CA 1
ATOM 745 C C . ASP A 1 94 ? 10.438 -8.477 -21.980 1.00 89.88 94 ASP A C 1
ATOM 747 O O . ASP A 1 94 ? 11.619 -8.815 -22.005 1.00 89.88 94 ASP A O 1
ATOM 751 N N . GLN A 1 95 ? 10.055 -7.286 -21.517 1.00 90.69 95 GLN A N 1
ATOM 752 C CA . GLN A 1 95 ? 10.927 -6.257 -20.968 1.00 90.69 95 GLN A CA 1
ATOM 753 C C . GLN A 1 95 ? 10.898 -6.213 -19.431 1.00 90.69 95 GLN A C 1
ATOM 755 O O . GLN A 1 95 ? 11.244 -5.189 -18.838 1.00 90.69 95 GLN A O 1
ATOM 760 N N . ALA A 1 96 ? 10.548 -7.324 -18.769 1.00 89.44 96 ALA A N 1
ATOM 761 C CA . ALA A 1 96 ? 10.547 -7.449 -17.308 1.00 89.44 96 ALA A CA 1
ATOM 762 C C . ALA A 1 96 ? 11.821 -6.945 -16.592 1.00 89.44 96 ALA A C 1
ATOM 764 O O . ALA A 1 96 ? 11.683 -6.359 -15.515 1.00 89.44 96 ALA A O 1
ATOM 765 N N . PRO A 1 97 ? 13.043 -7.043 -17.167 1.00 88.88 97 PRO A N 1
ATOM 766 C CA . PRO A 1 97 ? 14.236 -6.438 -16.569 1.00 88.88 97 PRO A CA 1
ATOM 767 C C . PRO A 1 97 ? 14.156 -4.919 -16.337 1.00 88.88 97 PRO A C 1
ATOM 769 O O . PRO A 1 97 ? 14.945 -4.389 -15.562 1.00 88.88 97 PRO A O 1
ATOM 772 N N . ARG A 1 98 ? 13.210 -4.208 -16.970 1.00 90.62 98 ARG A N 1
ATOM 773 C CA . ARG A 1 98 ? 12.952 -2.773 -16.752 1.00 90.62 98 ARG A CA 1
ATOM 774 C C . ARG A 1 98 ? 12.026 -2.488 -15.567 1.00 90.62 98 ARG A C 1
ATOM 776 O O . ARG A 1 98 ? 11.941 -1.340 -15.150 1.00 90.62 98 ARG A O 1
ATOM 783 N N . TYR A 1 99 ? 11.309 -3.471 -15.024 1.00 91.56 99 TYR A N 1
ATOM 784 C CA . TYR A 1 99 ? 10.399 -3.238 -13.894 1.00 91.56 99 TYR A CA 1
ATOM 785 C C . TYR A 1 99 ? 11.071 -2.724 -12.614 1.00 91.56 99 TYR A C 1
ATOM 787 O O . TYR A 1 99 ? 10.484 -1.845 -11.991 1.00 91.56 99 TYR A O 1
ATOM 795 N N . PRO A 1 100 ? 12.274 -3.173 -12.211 1.00 90.06 100 PRO A N 1
ATOM 796 C CA . PRO A 1 100 ? 12.880 -2.756 -10.945 1.00 90.06 100 PRO A CA 1
ATOM 797 C C . PRO A 1 100 ? 13.039 -1.241 -10.812 1.00 90.06 100 PRO A C 1
ATOM 799 O O . PRO A 1 100 ? 12.551 -0.657 -9.851 1.00 90.06 100 PRO A O 1
ATOM 802 N N . GLN A 1 101 ? 13.636 -0.586 -11.811 1.00 90.00 101 GLN A N 1
ATOM 803 C CA . GLN A 1 101 ? 13.843 0.868 -11.794 1.00 90.00 101 GLN A CA 1
ATOM 804 C C . GLN A 1 101 ? 12.517 1.653 -11.788 1.00 90.00 101 GLN A C 1
ATOM 806 O O . GLN A 1 101 ? 12.417 2.712 -11.177 1.00 90.00 101 GLN A O 1
ATOM 811 N N . LEU A 1 102 ? 11.473 1.117 -12.427 1.00 94.06 102 LEU A N 1
ATOM 812 C CA . LEU A 1 102 ? 10.147 1.732 -12.451 1.00 94.06 102 LEU A CA 1
ATOM 813 C C . LEU A 1 102 ? 9.390 1.519 -11.133 1.00 94.06 102 LEU A C 1
ATOM 815 O O . LEU A 1 102 ? 8.670 2.406 -10.680 1.00 94.06 102 LEU A O 1
ATOM 819 N N . LEU A 1 103 ? 9.578 0.365 -10.489 1.00 92.81 103 LEU A N 1
ATOM 820 C CA . LEU A 1 103 ? 9.055 0.093 -9.152 1.00 92.81 103 LEU A CA 1
ATOM 821 C C . LEU A 1 103 ? 9.711 1.002 -8.113 1.00 92.81 103 LEU A C 1
ATOM 823 O O . LEU A 1 103 ? 9.005 1.532 -7.264 1.00 92.81 103 LEU A O 1
ATOM 827 N N . VAL A 1 104 ? 11.019 1.245 -8.208 1.00 91.06 104 VAL A N 1
ATOM 828 C CA . VAL A 1 104 ? 11.719 2.229 -7.367 1.00 91.06 104 VAL A CA 1
ATOM 829 C C . VAL A 1 104 ? 11.097 3.616 -7.537 1.00 91.06 104 VAL A C 1
ATOM 831 O O . VAL A 1 104 ? 10.661 4.208 -6.554 1.00 91.06 104 VAL A O 1
ATOM 834 N N . ALA A 1 105 ? 10.937 4.089 -8.777 1.00 93.12 105 ALA A N 1
ATOM 835 C CA . ALA A 1 105 ? 10.323 5.392 -9.041 1.00 93.12 105 ALA A CA 1
ATOM 836 C C . ALA A 1 105 ? 8.885 5.501 -8.493 1.00 93.12 105 ALA A C 1
ATOM 838 O O . ALA A 1 105 ? 8.470 6.562 -8.022 1.00 93.12 105 ALA A O 1
ATOM 839 N N . LEU A 1 106 ? 8.118 4.404 -8.525 1.00 94.94 106 LEU A N 1
ATOM 840 C CA . LEU A 1 106 ? 6.791 4.330 -7.912 1.00 94.94 106 LEU A CA 1
ATOM 841 C C . LEU A 1 106 ? 6.854 4.456 -6.379 1.00 94.94 106 LEU A C 1
ATOM 843 O O . LEU A 1 106 ? 6.029 5.152 -5.784 1.00 94.94 106 LEU A O 1
ATOM 847 N N . LEU A 1 107 ? 7.817 3.788 -5.737 1.00 92.62 107 LEU A N 1
ATOM 848 C CA . LEU A 1 107 ? 8.026 3.863 -4.289 1.00 92.62 107 LEU A CA 1
ATOM 849 C C . LEU A 1 107 ? 8.438 5.270 -3.846 1.00 92.62 107 LEU A C 1
ATOM 851 O O . LEU A 1 107 ? 7.908 5.759 -2.847 1.00 92.62 107 LEU A O 1
ATOM 855 N N . ASP A 1 108 ? 9.299 5.940 -4.607 1.00 92.25 108 ASP A N 1
ATOM 856 C CA . ASP A 1 108 ? 9.714 7.318 -4.332 1.00 92.25 108 ASP A CA 1
ATOM 857 C C . ASP A 1 108 ? 8.545 8.299 -4.470 1.00 92.25 108 ASP A C 1
ATOM 859 O O . ASP A 1 108 ? 8.308 9.117 -3.580 1.00 92.25 108 ASP A O 1
ATOM 863 N N . ALA A 1 109 ? 7.745 8.177 -5.536 1.00 95.19 109 ALA A N 1
ATOM 864 C CA . ALA A 1 109 ? 6.545 8.997 -5.718 1.00 95.19 109 ALA A CA 1
ATOM 865 C C . ALA A 1 109 ? 5.540 8.808 -4.565 1.00 95.19 109 ALA A C 1
ATOM 867 O O . ALA A 1 109 ? 4.923 9.767 -4.096 1.00 95.19 109 ALA A O 1
ATOM 868 N N . ARG A 1 110 ? 5.410 7.580 -4.043 1.00 94.56 110 ARG A N 1
ATOM 869 C CA . ARG A 1 110 ? 4.589 7.295 -2.856 1.00 94.56 110 ARG A CA 1
ATOM 870 C C . ARG A 1 110 ? 5.126 8.012 -1.615 1.00 94.56 110 ARG A C 1
ATOM 872 O O . ARG A 1 110 ? 4.329 8.562 -0.855 1.00 94.56 110 ARG A O 1
ATOM 879 N N . LEU A 1 111 ? 6.442 8.018 -1.396 1.00 91.75 111 LEU A N 1
ATOM 880 C CA . LEU A 1 111 ? 7.062 8.729 -0.270 1.00 91.75 111 LEU A CA 1
ATOM 881 C C . LEU A 1 111 ? 6.864 10.245 -0.382 1.00 91.75 111 LEU A C 1
ATOM 883 O O . LEU A 1 111 ? 6.522 10.890 0.609 1.00 91.75 111 LEU A O 1
ATOM 887 N N . GLN A 1 112 ? 6.987 10.805 -1.587 1.00 93.19 112 GLN A N 1
ATOM 888 C CA . GLN A 1 112 ? 6.701 12.219 -1.845 1.00 93.19 112 GLN A CA 1
ATOM 889 C C . GLN A 1 112 ? 5.246 12.571 -1.512 1.00 93.19 112 GLN A C 1
ATOM 891 O O . GLN A 1 112 ? 4.997 13.543 -0.798 1.00 93.19 112 GLN A O 1
ATOM 896 N N . LEU A 1 113 ? 4.282 11.750 -1.943 1.00 94.19 113 LEU A N 1
ATOM 897 C CA . LEU A 1 113 ? 2.876 11.924 -1.572 1.00 94.19 113 LEU A CA 1
ATOM 898 C C . LEU A 1 113 ? 2.665 11.823 -0.055 1.00 94.19 113 LEU A C 1
ATOM 900 O O . LEU A 1 113 ? 1.938 12.629 0.525 1.00 94.19 113 LEU A O 1
ATOM 904 N N . ALA A 1 114 ? 3.310 10.863 0.611 1.00 91.62 114 ALA A N 1
ATOM 905 C CA . ALA A 1 114 ? 3.215 10.714 2.060 1.00 91.62 114 ALA A CA 1
ATOM 906 C C . ALA A 1 114 ? 3.733 11.954 2.807 1.00 91.62 114 ALA A C 1
ATOM 908 O O . ALA A 1 114 ? 3.104 12.357 3.789 1.00 91.62 114 ALA A O 1
ATOM 909 N N . ALA A 1 115 ? 4.817 12.572 2.330 1.00 91.25 115 ALA A N 1
ATOM 910 C CA . ALA A 1 115 ? 5.348 13.822 2.870 1.00 91.25 115 ALA A CA 1
ATOM 911 C C . ALA A 1 115 ? 4.369 14.989 2.663 1.00 91.25 115 ALA A C 1
ATOM 913 O O . ALA A 1 115 ? 4.063 15.706 3.613 1.00 91.25 115 ALA A O 1
ATOM 914 N N . GLN A 1 116 ? 3.782 15.129 1.467 1.00 93.00 116 GLN A N 1
ATOM 915 C CA . GLN A 1 116 ? 2.754 16.151 1.222 1.00 93.00 116 GLN A CA 1
ATOM 916 C C . GLN A 1 116 ? 1.537 15.966 2.135 1.00 93.00 116 GLN A C 1
ATOM 918 O O . GLN A 1 116 ? 1.030 16.930 2.699 1.00 93.00 116 GLN A O 1
ATOM 923 N N . LEU A 1 117 ? 1.098 14.725 2.350 1.00 90.19 117 LEU A N 1
ATOM 924 C CA . LEU A 1 117 ? -0.010 14.413 3.254 1.00 90.19 117 LEU A CA 1
ATOM 925 C C . LEU A 1 117 ? 0.311 14.661 4.736 1.00 90.19 117 LEU A C 1
ATOM 927 O O . LEU A 1 117 ? -0.622 14.754 5.520 1.00 90.19 117 LEU A O 1
ATOM 931 N N . GLN A 1 118 ? 1.583 14.723 5.150 1.00 87.44 118 GLN A N 1
ATOM 932 C CA . GLN A 1 118 ? 1.945 15.100 6.529 1.00 87.44 118 GLN A CA 1
ATOM 933 C C . GLN A 1 118 ? 1.803 16.603 6.767 1.00 87.44 118 GLN A C 1
ATOM 935 O O . GLN A 1 118 ? 1.466 17.014 7.869 1.00 87.44 118 GLN A O 1
ATOM 940 N N . LEU A 1 119 ? 2.050 17.413 5.736 1.00 86.38 119 LEU A N 1
ATOM 941 C CA . LEU A 1 119 ? 1.922 18.871 5.812 1.00 86.38 119 LEU A CA 1
ATOM 942 C C . LEU A 1 119 ? 0.459 19.331 5.823 1.00 86.38 119 LEU A C 1
ATOM 944 O O . LEU A 1 119 ? 0.158 20.434 6.267 1.00 86.38 119 LEU A O 1
ATOM 948 N N . HIS A 1 120 ? -0.442 18.487 5.325 1.00 79.56 120 HIS A N 1
ATOM 949 C CA . HIS A 1 120 ? -1.860 18.787 5.196 1.00 79.56 120 HIS A CA 1
ATOM 950 C C . HIS A 1 120 ? -2.645 17.920 6.172 1.00 79.56 120 HIS A C 1
ATOM 952 O O . HIS A 1 120 ? -3.138 16.846 5.815 1.00 79.56 120 HIS A O 1
ATOM 958 N N . ASP A 1 121 ? -2.731 18.390 7.414 1.00 68.06 121 ASP A N 1
ATOM 959 C CA . ASP A 1 121 ? -3.512 17.715 8.440 1.00 68.06 121 ASP A CA 1
ATOM 960 C C . ASP A 1 121 ? -5.003 17.773 8.083 1.00 68.06 121 ASP A C 1
ATOM 962 O O . ASP A 1 121 ? -5.557 18.829 7.764 1.00 68.06 121 ASP A O 1
ATOM 966 N N . GLN A 1 122 ? -5.654 16.614 8.080 1.00 70.50 122 GLN A N 1
ATOM 967 C CA . GLN A 1 122 ? -7.077 16.520 7.783 1.00 70.50 122 GLN A CA 1
ATOM 968 C C . GLN A 1 122 ? -7.831 16.387 9.091 1.00 70.50 122 GLN A C 1
ATOM 970 O O . GLN A 1 122 ? -7.658 15.411 9.819 1.00 70.50 122 GLN A O 1
ATOM 975 N N . GLN A 1 123 ? -8.739 17.324 9.353 1.00 72.62 123 GLN A N 1
ATOM 976 C CA . GLN A 1 123 ? -9.687 17.180 10.449 1.00 72.62 123 GLN A CA 1
ATOM 977 C C . GLN A 1 123 ? -10.649 16.026 10.144 1.00 72.62 123 GLN A C 1
ATOM 979 O O . GLN A 1 123 ? -11.633 16.160 9.418 1.00 72.62 123 GLN A O 1
ATOM 984 N N . VAL A 1 124 ? -10.330 14.860 10.690 1.00 80.00 124 VAL A N 1
ATOM 985 C CA . VAL A 1 124 ? -11.158 13.653 10.686 1.00 80.00 124 VAL A CA 1
ATOM 986 C C . VAL A 1 124 ? -11.527 13.293 12.123 1.00 80.00 124 VAL A C 1
ATOM 988 O O . VAL A 1 124 ? -10.788 13.599 13.054 1.00 80.00 124 VAL A O 1
ATOM 991 N N . SER A 1 125 ? -12.681 12.653 12.318 1.00 85.94 125 SER A N 1
ATOM 992 C CA . SER A 1 125 ? -13.101 12.200 13.648 1.00 85.94 125 SER A CA 1
ATOM 993 C C . SER A 1 125 ? -12.112 11.187 14.234 1.00 85.94 125 SER A C 1
ATOM 995 O O . SER A 1 125 ? -11.488 10.427 13.491 1.00 85.94 125 SER A O 1
ATOM 997 N N . VAL A 1 126 ? -12.008 11.127 15.565 1.00 87.25 126 VAL A N 1
ATOM 998 C CA . VAL A 1 126 ? -11.086 10.213 16.267 1.00 87.25 126 VAL A CA 1
ATOM 999 C C . VAL A 1 126 ? -11.237 8.751 15.807 1.00 87.25 126 VAL A C 1
ATOM 1001 O O . VAL A 1 126 ? -10.231 8.164 15.410 1.00 87.25 126 VAL A O 1
ATOM 1004 N N . PRO A 1 127 ? -12.449 8.158 15.712 1.00 86.94 127 PRO A N 1
ATOM 1005 C CA . PRO A 1 127 ? -12.580 6.783 15.220 1.00 86.94 127 PRO A CA 1
ATOM 1006 C C . PRO A 1 127 ? -12.050 6.601 13.792 1.00 86.94 127 PRO A C 1
ATOM 1008 O O . PRO A 1 127 ? -11.453 5.574 13.467 1.00 86.94 127 PRO A O 1
ATOM 1011 N N . ARG A 1 128 ? -12.224 7.614 12.931 1.00 84.62 128 ARG A N 1
ATOM 1012 C CA . ARG A 1 128 ? -11.723 7.593 11.553 1.00 84.62 128 ARG A CA 1
ATOM 1013 C C . ARG A 1 128 ? -10.201 7.721 11.504 1.00 84.62 128 ARG A C 1
ATOM 1015 O O . ARG A 1 128 ? -9.587 7.045 10.687 1.00 84.62 128 ARG A O 1
ATOM 1022 N N . GLN A 1 129 ? -9.596 8.526 12.377 1.00 87.75 129 GLN A N 1
ATOM 1023 C CA . GLN A 1 129 ? -8.138 8.642 12.502 1.00 87.75 129 GLN A CA 1
ATOM 1024 C C . GLN A 1 129 ? -7.501 7.306 12.886 1.00 87.75 129 GLN A C 1
ATOM 1026 O O . GLN A 1 129 ? -6.593 6.839 12.200 1.00 87.75 129 GLN A O 1
ATOM 1031 N N . VAL A 1 130 ? -8.009 6.669 13.946 1.00 89.62 130 VAL A N 1
ATOM 1032 C CA . VAL A 1 130 ? -7.502 5.377 14.437 1.00 89.62 130 VAL A CA 1
ATOM 1033 C C . VAL A 1 130 ? -7.646 4.308 13.358 1.00 89.62 130 VAL A C 1
ATOM 1035 O O . VAL A 1 130 ? -6.701 3.577 13.074 1.00 89.62 130 VAL A O 1
ATOM 1038 N N . LEU A 1 131 ? -8.794 4.262 12.678 1.00 87.12 131 LEU A N 1
ATOM 1039 C CA . LEU A 1 131 ? -9.017 3.307 11.599 1.00 87.12 131 LEU A CA 1
ATOM 1040 C C . LEU A 1 131 ? -8.100 3.544 10.389 1.00 87.12 131 LEU A C 1
ATOM 1042 O O . LEU A 1 131 ? -7.570 2.590 9.819 1.00 87.12 131 LEU A O 1
ATOM 1046 N N . GLN A 1 132 ? -7.885 4.801 9.992 1.00 87.19 132 GLN A N 1
ATOM 1047 C CA . GLN A 1 132 ? -6.950 5.137 8.916 1.00 87.19 132 GLN A CA 1
ATOM 1048 C C . GLN A 1 132 ? -5.515 4.750 9.278 1.00 87.19 132 GLN A C 1
ATOM 1050 O O . GLN A 1 132 ? -4.811 4.189 8.435 1.00 87.19 132 GLN A O 1
ATOM 1055 N N . ARG A 1 133 ? -5.103 4.990 10.529 1.00 89.69 133 ARG A N 1
ATOM 1056 C CA . ARG A 1 133 ? -3.802 4.576 11.066 1.00 89.69 133 ARG A CA 1
ATOM 1057 C C . ARG A 1 133 ? -3.651 3.054 11.051 1.00 89.69 133 ARG A C 1
ATOM 1059 O O . ARG A 1 133 ? -2.654 2.563 10.529 1.00 89.69 133 ARG A O 1
ATOM 1066 N N . LEU A 1 134 ? -4.670 2.312 11.488 1.00 89.44 134 LEU A N 1
ATOM 1067 C CA . LEU A 1 134 ? -4.698 0.848 11.425 1.00 89.44 134 LEU A CA 1
ATOM 1068 C C . LEU A 1 134 ? -4.512 0.337 9.988 1.00 89.44 134 LEU A C 1
ATOM 1070 O O . LEU A 1 134 ? -3.643 -0.497 9.724 1.00 89.44 134 LEU A O 1
ATOM 1074 N N . CYS A 1 135 ? -5.302 0.860 9.044 1.00 86.81 135 CYS A N 1
ATOM 1075 C CA . CYS A 1 135 ? -5.224 0.475 7.632 1.00 86.81 135 CYS A CA 1
ATOM 1076 C C . CYS A 1 135 ? -3.847 0.773 7.038 1.00 86.81 135 CYS A C 1
ATOM 1078 O O . CYS A 1 135 ? -3.297 -0.038 6.292 1.00 86.81 135 CYS A O 1
ATOM 1080 N N . LEU A 1 136 ? -3.302 1.949 7.355 1.00 87.44 136 LEU A N 1
ATOM 1081 C CA . LEU A 1 136 ? -1.979 2.364 6.922 1.00 87.44 136 LEU A CA 1
ATOM 1082 C C . LEU A 1 136 ? -0.904 1.423 7.459 1.00 87.44 136 LEU A C 1
ATOM 1084 O O . LEU A 1 136 ? -0.114 0.921 6.669 1.00 87.44 136 LEU A O 1
ATOM 1088 N N . ASN A 1 137 ? -0.898 1.148 8.764 1.00 88.75 137 ASN A N 1
ATOM 1089 C CA . ASN A 1 137 ? 0.117 0.312 9.400 1.00 88.75 137 ASN A CA 1
ATOM 1090 C C . ASN A 1 137 ? 0.115 -1.111 8.826 1.00 88.75 137 ASN A C 1
ATOM 1092 O O . ASN A 1 137 ? 1.174 -1.656 8.524 1.00 88.75 137 ASN A O 1
ATOM 1096 N N . ILE A 1 138 ? -1.067 -1.691 8.590 1.00 84.88 138 ILE A N 1
ATOM 1097 C CA . ILE A 1 138 ? -1.198 -2.984 7.902 1.00 84.88 138 ILE A CA 1
ATOM 1098 C C . ILE A 1 138 ? -0.654 -2.901 6.467 1.00 84.88 138 ILE A C 1
ATOM 1100 O O . ILE A 1 138 ? 0.041 -3.812 6.014 1.00 84.88 138 ILE A O 1
ATOM 1104 N N . GLY A 1 139 ? -0.966 -1.821 5.746 1.00 83.94 139 GLY A N 1
ATOM 1105 C CA . GLY A 1 139 ? -0.471 -1.579 4.393 1.00 83.94 139 GLY A CA 1
ATOM 1106 C C . GLY A 1 139 ? 1.054 -1.458 4.327 1.00 83.94 139 GLY A C 1
ATOM 1107 O O . GLY A 1 139 ? 1.673 -2.084 3.471 1.00 83.94 139 GLY A O 1
ATOM 1108 N N . GLU A 1 140 ? 1.667 -0.692 5.229 1.00 86.94 140 GLU A N 1
ATOM 1109 C CA . GLU A 1 140 ? 3.124 -0.526 5.296 1.00 86.94 140 GLU A CA 1
ATOM 1110 C C . GLU A 1 140 ? 3.796 -1.859 5.637 1.00 86.94 140 GLU A C 1
ATOM 1112 O O . GLU A 1 140 ? 4.760 -2.253 4.985 1.00 86.94 140 GLU A O 1
ATOM 1117 N N . LEU A 1 141 ? 3.235 -2.627 6.576 1.00 82.25 141 LEU A N 1
ATOM 1118 C CA . LEU A 1 141 ? 3.732 -3.962 6.908 1.00 82.25 141 LEU A CA 1
ATOM 1119 C C . LEU A 1 141 ? 3.753 -4.891 5.683 1.00 82.25 141 LEU A C 1
ATOM 1121 O O . LEU A 1 141 ? 4.734 -5.597 5.439 1.00 82.25 141 LEU A O 1
ATOM 1125 N N . LEU A 1 142 ? 2.673 -4.870 4.895 1.00 79.06 142 LEU A N 1
ATOM 1126 C CA . LEU A 1 142 ? 2.565 -5.599 3.631 1.00 79.06 142 LEU A CA 1
ATOM 1127 C C . LEU A 1 142 ? 3.616 -5.139 2.620 1.00 79.06 142 LEU A C 1
ATOM 1129 O O . LEU A 1 142 ? 4.299 -5.979 2.031 1.00 79.06 142 LEU A O 1
ATOM 1133 N N . LEU A 1 143 ? 3.750 -3.825 2.441 1.00 84.12 143 LEU A N 1
ATOM 1134 C CA . LEU A 1 143 ? 4.692 -3.218 1.511 1.00 84.12 143 LEU A CA 1
ATOM 1135 C C . LEU A 1 143 ? 6.133 -3.615 1.846 1.00 84.12 143 LEU A C 1
ATOM 1137 O O . LEU A 1 143 ? 6.857 -4.079 0.968 1.00 84.12 143 LEU A O 1
ATOM 1141 N N . HIS A 1 144 ? 6.533 -3.507 3.114 1.00 80.56 144 HIS A N 1
ATOM 1142 C CA . HIS A 1 144 ? 7.864 -3.900 3.577 1.00 80.56 144 HIS A CA 1
ATOM 1143 C C . HIS A 1 144 ? 8.125 -5.396 3.384 1.00 80.56 144 HIS A C 1
ATOM 1145 O O . HIS A 1 144 ? 9.173 -5.784 2.863 1.00 80.56 144 HIS A O 1
ATOM 1151 N N . ALA A 1 145 ? 7.154 -6.250 3.725 1.00 75.19 145 ALA A N 1
ATOM 1152 C CA . ALA A 1 145 ? 7.271 -7.689 3.505 1.00 75.19 145 ALA A CA 1
ATOM 1153 C C . ALA A 1 145 ? 7.447 -8.037 2.013 1.00 75.19 145 ALA A C 1
ATOM 1155 O O . ALA A 1 145 ? 8.197 -8.952 1.663 1.00 75.19 145 ALA A O 1
ATOM 1156 N N . GLN A 1 146 ? 6.775 -7.307 1.120 1.00 77.00 146 GLN A N 1
ATOM 1157 C CA . GLN A 1 146 ? 6.880 -7.502 -0.326 1.00 77.00 146 GLN A CA 1
ATOM 1158 C C . GLN A 1 146 ? 8.190 -6.951 -0.890 1.00 77.00 146 GLN A C 1
ATOM 1160 O O . GLN A 1 146 ? 8.849 -7.666 -1.647 1.00 77.00 146 GLN A O 1
ATOM 1165 N N . ALA A 1 147 ? 8.603 -5.750 -0.486 1.00 77.06 147 ALA A N 1
ATOM 1166 C CA . ALA A 1 147 ? 9.849 -5.122 -0.917 1.00 77.06 147 ALA A CA 1
ATOM 1167 C C . ALA A 1 147 ? 11.071 -5.974 -0.553 1.00 77.06 147 ALA A C 1
ATOM 1169 O O . ALA A 1 147 ? 11.905 -6.229 -1.415 1.00 77.06 147 ALA A O 1
ATOM 1170 N N . ARG A 1 148 ? 11.114 -6.547 0.659 1.00 70.25 148 ARG A N 1
ATOM 1171 C CA . ARG A 1 148 ? 12.173 -7.491 1.067 1.00 70.25 148 ARG A CA 1
ATOM 1172 C C . ARG A 1 148 ? 12.225 -8.741 0.183 1.00 70.25 148 ARG A C 1
ATOM 1174 O O . ARG A 1 148 ? 13.288 -9.307 -0.056 1.00 70.25 148 ARG A O 1
ATOM 1181 N N . SER A 1 149 ? 11.072 -9.197 -0.307 1.00 63.69 149 SER A N 1
ATOM 1182 C CA . SER A 1 149 ? 11.001 -10.347 -1.217 1.00 63.69 149 SER A CA 1
ATOM 1183 C C . SER A 1 149 ? 11.363 -9.999 -2.667 1.00 63.69 149 SER A C 1
ATOM 1185 O O . SER A 1 149 ? 11.719 -10.892 -3.441 1.00 63.69 149 SER A O 1
ATOM 1187 N N . ALA A 1 150 ? 11.314 -8.714 -3.029 1.00 66.69 150 ALA A N 1
ATOM 1188 C CA . ALA A 1 150 ? 11.754 -8.192 -4.311 1.00 66.69 150 ALA A CA 1
ATOM 1189 C C . ALA A 1 150 ? 13.272 -7.957 -4.272 1.00 66.69 150 ALA A C 1
ATOM 1191 O O . ALA A 1 150 ? 13.747 -6.832 -4.152 1.00 66.69 150 ALA A O 1
ATOM 1192 N N . ARG A 1 151 ? 14.044 -9.045 -4.430 1.00 59.59 151 ARG A N 1
ATOM 1193 C CA . ARG A 1 151 ? 15.525 -9.038 -4.505 1.00 59.59 151 ARG A CA 1
ATOM 1194 C C . ARG A 1 151 ? 16.111 -8.005 -5.480 1.00 59.59 151 ARG A C 1
ATOM 1196 O O . ARG A 1 151 ? 17.287 -7.684 -5.400 1.00 59.59 151 ARG A O 1
ATOM 1203 N N . VAL A 1 152 ? 15.295 -7.517 -6.407 1.00 60.34 152 VAL A N 1
ATOM 1204 C CA . VAL A 1 152 ? 15.678 -6.633 -7.508 1.00 60.34 152 VAL A CA 1
ATOM 1205 C C . VAL A 1 152 ? 15.666 -5.150 -7.125 1.00 60.34 152 VAL A C 1
ATOM 1207 O O . VAL A 1 152 ? 16.077 -4.321 -7.926 1.00 60.34 152 VAL A O 1
ATOM 1210 N N . LEU A 1 153 ? 15.228 -4.805 -5.909 1.00 64.25 153 LEU A N 1
ATOM 1211 C CA . LEU A 1 153 ? 15.264 -3.423 -5.425 1.00 64.25 153 LEU A CA 1
ATOM 1212 C C . LEU A 1 153 ? 16.648 -2.994 -4.906 1.00 64.25 153 LEU A C 1
ATOM 1214 O O . LEU A 1 153 ? 16.863 -1.801 -4.731 1.00 64.25 153 LEU A O 1
ATOM 1218 N N . GLY A 1 154 ? 17.592 -3.923 -4.690 1.00 63.81 154 GLY A N 1
ATOM 1219 C CA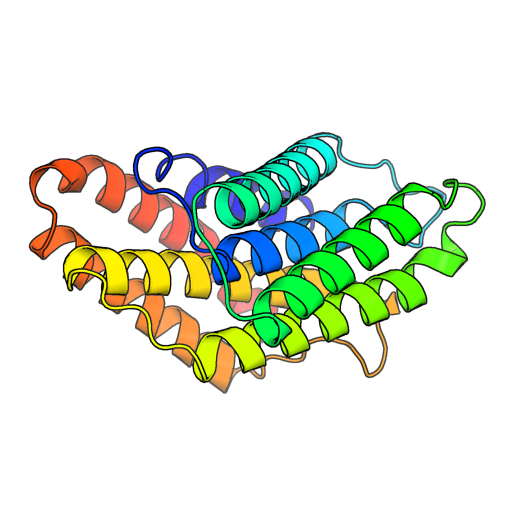 . GLY A 1 154 ? 18.952 -3.595 -4.236 1.00 63.81 154 GLY A CA 1
ATOM 1220 C C . GLY A 1 154 ? 18.958 -2.703 -2.986 1.00 63.81 154 GLY A C 1
ATOM 1221 O O . GLY A 1 154 ? 18.249 -2.988 -2.020 1.00 63.81 154 GLY A O 1
ATOM 1222 N N . ASP A 1 155 ? 19.703 -1.596 -3.035 1.00 54.59 155 ASP A N 1
ATOM 1223 C CA . ASP A 1 155 ? 19.799 -0.591 -1.960 1.00 54.59 155 ASP A CA 1
ATOM 1224 C C . ASP A 1 155 ? 18.501 0.212 -1.740 1.00 54.59 155 ASP A C 1
ATOM 1226 O O . ASP A 1 155 ? 18.352 0.901 -0.733 1.00 54.59 155 ASP A O 1
ATOM 1230 N N . HIS A 1 156 ? 17.533 0.112 -2.658 1.00 58.31 156 HIS A N 1
ATOM 1231 C CA . HIS A 1 156 ? 16.184 0.674 -2.520 1.00 58.31 156 HIS A CA 1
ATOM 1232 C C . HIS A 1 156 ? 15.192 -0.329 -1.921 1.00 58.31 156 HIS A C 1
ATOM 1234 O O . HIS A 1 156 ? 13.982 -0.082 -1.888 1.00 58.31 156 HIS A O 1
ATOM 1240 N N . SER A 1 157 ? 15.685 -1.475 -1.435 1.00 59.50 157 SER A N 1
ATOM 1241 C CA . SER A 1 157 ? 14.912 -2.335 -0.548 1.00 59.50 157 SER A CA 1
ATOM 1242 C C . SER A 1 157 ? 14.430 -1.499 0.635 1.00 59.50 157 SER A C 1
ATOM 1244 O O . SER A 1 157 ? 15.229 -0.907 1.362 1.00 59.50 157 SER A O 1
ATOM 1246 N N . LEU A 1 158 ? 13.110 -1.442 0.824 1.00 62.22 158 LEU A N 1
ATOM 1247 C CA . LEU A 1 158 ? 12.488 -0.804 1.979 1.00 62.22 158 LEU A CA 1
ATOM 1248 C C . LEU A 1 158 ? 12.830 -1.616 3.233 1.00 62.22 158 LEU A C 1
ATOM 1250 O O . LEU A 1 158 ? 12.036 -2.443 3.691 1.00 62.22 158 LEU A O 1
ATOM 1254 N N . ASN A 1 159 ? 14.024 -1.404 3.774 1.00 57.03 159 ASN A N 1
ATOM 1255 C CA . ASN A 1 159 ? 14.497 -2.094 4.959 1.00 57.03 159 ASN A CA 1
ATOM 1256 C C . ASN A 1 159 ? 13.837 -1.468 6.183 1.00 57.03 159 ASN A C 1
ATOM 1258 O O . ASN A 1 159 ? 14.353 -0.533 6.787 1.00 57.03 159 ASN A O 1
ATOM 1262 N N . LEU A 1 160 ? 12.672 -2.004 6.543 1.00 63.75 160 LEU A N 1
ATOM 1263 C CA . LEU A 1 160 ? 12.221 -1.917 7.918 1.00 63.75 160 LEU A CA 1
ATOM 1264 C C . LEU A 1 160 ? 13.123 -2.849 8.726 1.00 63.75 160 LEU A C 1
ATOM 1266 O O . LEU A 1 160 ? 13.157 -4.059 8.477 1.00 63.75 160 LEU A O 1
ATOM 1270 N N . ASP A 1 161 ? 13.887 -2.283 9.648 1.00 68.44 161 ASP A N 1
ATOM 1271 C CA . ASP A 1 161 ? 14.662 -3.074 10.587 1.00 68.44 161 ASP A CA 1
ATOM 1272 C C . ASP A 1 161 ? 13.727 -3.837 11.546 1.00 68.44 161 ASP A C 1
ATOM 1274 O O . ASP A 1 161 ? 12.511 -3.616 11.614 1.00 68.44 161 ASP A O 1
ATOM 1278 N N . GLN A 1 162 ? 14.290 -4.782 12.299 1.00 68.62 162 GLN A N 1
ATOM 1279 C CA . GLN A 1 162 ? 13.509 -5.600 13.227 1.00 68.62 162 GLN A CA 1
ATOM 1280 C C . GLN A 1 162 ? 12.769 -4.741 14.267 1.00 68.62 162 GLN A C 1
ATOM 1282 O O . GLN A 1 162 ? 11.645 -5.069 14.656 1.00 68.62 162 GLN A O 1
ATOM 1287 N N . SER A 1 163 ? 13.380 -3.634 14.699 1.00 76.25 163 SER A N 1
ATOM 1288 C CA . SER A 1 163 ? 12.794 -2.729 15.684 1.00 76.25 163 SER A CA 1
ATOM 1289 C C . SER A 1 163 ? 11.564 -2.000 15.127 1.00 76.25 163 SER A C 1
ATOM 1291 O O . SER A 1 163 ? 10.511 -2.004 15.773 1.00 76.25 163 SER A O 1
ATOM 1293 N N . GLY A 1 164 ? 11.640 -1.488 13.894 1.00 79.25 164 GLY A N 1
ATOM 1294 C CA . GLY A 1 164 ? 10.521 -0.871 13.190 1.00 79.25 164 GLY A CA 1
ATOM 1295 C C . GLY A 1 164 ? 9.367 -1.845 12.968 1.00 79.25 164 GLY A C 1
ATOM 1296 O O . GLY A 1 164 ? 8.207 -1.483 13.166 1.00 79.25 164 GLY A O 1
ATOM 1297 N N . PHE A 1 165 ? 9.666 -3.110 12.656 1.00 77.75 165 PHE A N 1
ATOM 1298 C CA . PHE A 1 165 ? 8.638 -4.139 12.471 1.00 77.75 165 PHE A CA 1
ATOM 1299 C C . PHE A 1 165 ? 7.878 -4.446 13.761 1.00 77.75 165 PHE A C 1
ATOM 1301 O O . PHE A 1 165 ? 6.647 -4.479 13.771 1.00 77.75 165 PHE A O 1
ATOM 1308 N N . LEU A 1 166 ? 8.603 -4.640 14.866 1.00 82.31 166 LEU A N 1
ATOM 1309 C CA . LEU A 1 166 ? 8.001 -4.881 16.179 1.00 82.31 166 LEU A CA 1
ATOM 1310 C C . LEU A 1 166 ? 7.190 -3.675 16.664 1.00 82.31 166 LEU A C 1
ATOM 1312 O O . LEU A 1 166 ? 6.180 -3.854 17.346 1.00 82.31 166 LEU A O 1
ATOM 1316 N N . SER A 1 167 ? 7.615 -2.459 16.316 1.00 86.81 167 SER A N 1
ATOM 1317 C CA . SER A 1 167 ? 6.873 -1.234 16.610 1.00 86.81 167 SER A CA 1
ATOM 1318 C C . SER A 1 167 ? 5.542 -1.184 15.852 1.00 86.81 167 SER A C 1
ATOM 1320 O O . SER A 1 167 ? 4.492 -1.028 16.479 1.00 86.81 167 SER A O 1
ATOM 1322 N N . LEU A 1 168 ? 5.556 -1.421 14.531 1.00 86.00 168 LEU A N 1
ATOM 1323 C CA . LEU A 1 168 ? 4.334 -1.486 13.718 1.00 86.00 168 LEU A CA 1
ATOM 1324 C C . LEU A 1 168 ? 3.374 -2.567 14.216 1.00 86.00 168 LEU A C 1
ATOM 1326 O O . LEU A 1 168 ? 2.181 -2.315 14.348 1.00 86.00 168 LEU A O 1
ATOM 1330 N N . ASP A 1 169 ? 3.886 -3.754 14.538 1.00 86.44 169 ASP A N 1
ATOM 1331 C CA . ASP A 1 169 ? 3.073 -4.857 15.048 1.00 86.44 169 ASP A CA 1
ATOM 1332 C C . ASP A 1 169 ? 2.362 -4.507 16.365 1.00 86.44 169 ASP A C 1
ATOM 1334 O O . ASP A 1 169 ? 1.160 -4.744 16.513 1.00 86.44 169 ASP A O 1
ATOM 1338 N N . LYS A 1 170 ? 3.086 -3.894 17.311 1.00 90.12 170 LYS A N 1
ATOM 1339 C CA . LYS A 1 170 ? 2.501 -3.409 18.568 1.00 90.12 170 LYS A CA 1
ATOM 1340 C C . LYS A 1 170 ? 1.437 -2.346 18.316 1.00 90.12 170 LYS A C 1
ATOM 1342 O O . LYS A 1 170 ? 0.372 -2.414 18.928 1.00 90.12 170 LYS A O 1
ATOM 1347 N N . GLN A 1 171 ? 1.704 -1.404 17.411 1.00 93.19 171 GLN A N 1
ATOM 1348 C CA . GLN A 1 171 ? 0.756 -0.344 17.084 1.00 93.19 171 GLN A CA 1
ATOM 1349 C C . GLN A 1 171 ? -0.515 -0.900 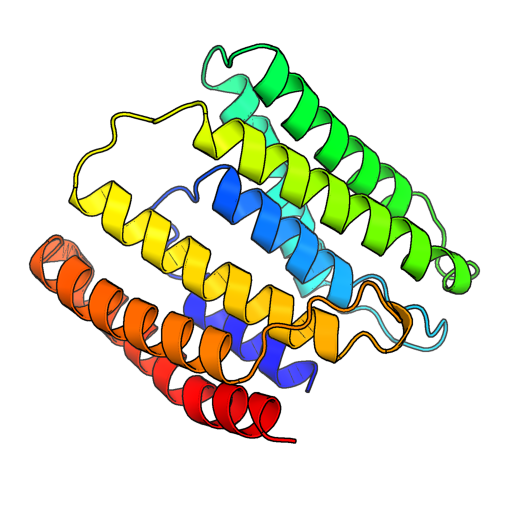16.433 1.00 93.19 171 GLN A C 1
ATOM 1351 O O . GLN A 1 171 ? -1.604 -0.491 16.810 1.00 93.19 171 GLN A O 1
ATOM 1356 N N . ILE A 1 172 ? -0.406 -1.877 15.527 1.00 90.69 172 ILE A N 1
ATOM 1357 C CA . ILE A 1 172 ? -1.566 -2.532 14.900 1.00 90.69 172 ILE A CA 1
ATOM 1358 C C . ILE A 1 172 ? -2.449 -3.212 15.953 1.00 90.69 172 ILE A C 1
ATOM 1360 O O . ILE A 1 172 ? -3.670 -3.077 15.919 1.00 90.69 172 ILE A O 1
ATOM 1364 N N . GLU A 1 173 ? -1.860 -3.937 16.908 1.00 92.94 173 GLU A N 1
ATOM 1365 C CA . GLU A 1 173 ? -2.626 -4.580 17.985 1.00 92.94 173 GLU A CA 1
ATOM 1366 C C . GLU A 1 173 ? -3.307 -3.568 18.918 1.00 92.94 173 GLU A C 1
ATOM 1368 O O . GLU A 1 173 ? -4.432 -3.826 19.357 1.00 92.94 173 GLU A O 1
ATOM 1373 N N . ALA A 1 174 ? -2.650 -2.439 19.204 1.00 94.31 174 ALA A N 1
ATOM 1374 C CA . ALA A 1 174 ? -3.223 -1.344 19.982 1.00 94.31 174 ALA A CA 1
ATOM 1375 C C . ALA A 1 174 ? -4.368 -0.653 19.224 1.00 94.31 174 ALA A C 1
ATOM 1377 O O . ALA A 1 174 ? -5.457 -0.507 19.773 1.00 94.31 174 ALA A O 1
ATOM 1378 N N . ASP A 1 175 ? -4.165 -0.334 17.945 1.00 93.81 175 ASP A N 1
ATOM 1379 C CA . ASP A 1 175 ? -5.170 0.292 17.082 1.00 93.81 175 ASP A CA 1
ATOM 1380 C C . ASP A 1 175 ? -6.404 -0.605 16.915 1.00 93.81 175 ASP A C 1
ATOM 1382 O O . ASP A 1 175 ? -7.528 -0.111 16.918 1.00 93.81 175 ASP A O 1
ATOM 1386 N N . PHE A 1 176 ? -6.224 -1.930 16.814 1.00 93.12 176 PHE A N 1
ATOM 1387 C CA . PHE A 1 176 ? -7.344 -2.873 16.824 1.00 93.12 176 PHE A CA 1
ATOM 1388 C C . PHE A 1 176 ? -8.132 -2.822 18.135 1.00 93.12 176 PHE A C 1
ATOM 1390 O O . PHE A 1 176 ? -9.355 -2.907 18.096 1.00 93.12 176 PHE A O 1
ATOM 1397 N N . ALA A 1 177 ? -7.461 -2.742 19.287 1.00 94.12 177 ALA A N 1
ATOM 1398 C CA . ALA A 1 177 ? -8.147 -2.644 20.574 1.00 94.12 177 ALA A CA 1
ATOM 1399 C C . ALA A 1 177 ? -8.940 -1.331 20.671 1.00 94.12 177 ALA A C 1
ATOM 1401 O O . ALA A 1 177 ? -10.135 -1.363 20.948 1.00 94.12 177 ALA A O 1
ATOM 1402 N N . GLU A 1 178 ? -8.301 -0.213 20.328 1.00 94.81 178 GLU A N 1
ATOM 1403 C CA . GLU A 1 178 ? -8.900 1.123 20.359 1.00 94.81 178 GLU A CA 1
ATOM 1404 C C . GLU A 1 178 ? -10.099 1.237 19.402 1.00 94.81 178 GLU A C 1
ATOM 1406 O O . GLU A 1 178 ? -11.183 1.664 19.794 1.00 94.81 178 GLU A O 1
ATOM 1411 N N . VAL A 1 179 ? -9.965 0.797 18.146 1.00 91.62 179 VAL A N 1
ATOM 1412 C CA . VAL A 1 179 ? -11.050 0.927 17.160 1.00 91.62 179 VAL A CA 1
ATOM 1413 C C . VAL A 1 179 ? -12.253 0.032 17.476 1.00 91.62 179 VAL A C 1
ATOM 1415 O O . VAL A 1 179 ? -13.377 0.381 17.121 1.00 91.62 179 VAL A O 1
ATOM 1418 N N . ILE A 1 180 ? -12.048 -1.101 18.159 1.00 92.56 180 ILE A N 1
ATOM 1419 C CA . ILE A 1 180 ? -13.138 -1.976 18.620 1.00 92.56 180 ILE A CA 1
ATOM 1420 C C . ILE A 1 180 ? -13.973 -1.287 19.702 1.00 92.56 180 ILE A C 1
ATOM 1422 O O . ILE A 1 180 ? -15.197 -1.410 19.679 1.00 92.56 180 ILE A O 1
ATOM 1426 N N . GLU A 1 181 ? -13.332 -0.554 20.613 1.00 94.25 181 GLU A N 1
ATOM 1427 C CA . GLU A 1 181 ? -14.021 0.235 21.639 1.00 94.25 181 GLU A CA 1
ATOM 1428 C C . GLU A 1 181 ? -14.755 1.434 21.023 1.00 94.25 181 GLU A C 1
ATOM 1430 O O . GLU A 1 181 ? -15.896 1.721 21.381 1.00 94.25 181 GLU A O 1
ATOM 1435 N N . LEU A 1 182 ? -14.128 2.105 20.051 1.00 92.62 182 LEU A N 1
ATOM 1436 C CA . LEU A 1 182 ? -14.684 3.295 19.403 1.00 92.62 182 LEU A CA 1
ATOM 1437 C C . LEU A 1 182 ? -15.819 2.996 18.411 1.00 92.62 182 LEU A C 1
ATOM 1439 O O . LEU A 1 182 ? -16.635 3.879 18.143 1.00 92.62 182 LEU A O 1
ATOM 1443 N N . LEU A 1 183 ? -15.873 1.790 17.834 1.00 89.75 183 LEU A N 1
ATOM 1444 C CA . LEU A 1 183 ? -16.851 1.399 16.811 1.00 89.75 183 LEU A CA 1
ATOM 1445 C C . LEU A 1 183 ? -17.586 0.101 17.197 1.00 89.75 183 LEU A C 1
ATOM 1447 O O . LEU A 1 183 ? -17.429 -0.919 16.517 1.00 89.75 183 LEU A O 1
ATOM 1451 N N . PRO A 1 184 ? -18.451 0.128 18.230 1.00 89.44 184 PRO A N 1
ATOM 1452 C CA . PRO A 1 184 ? -19.121 -1.071 18.743 1.00 89.44 184 PRO A CA 1
ATOM 1453 C C . PRO A 1 184 ? -20.013 -1.766 17.702 1.00 89.44 184 PRO A C 1
ATOM 1455 O O . PRO A 1 184 ? -20.158 -2.985 17.699 1.00 89.44 184 PRO A O 1
ATOM 1458 N N . ALA A 1 185 ? -20.572 -1.007 16.753 1.00 89.12 185 ALA A N 1
ATOM 1459 C CA . ALA 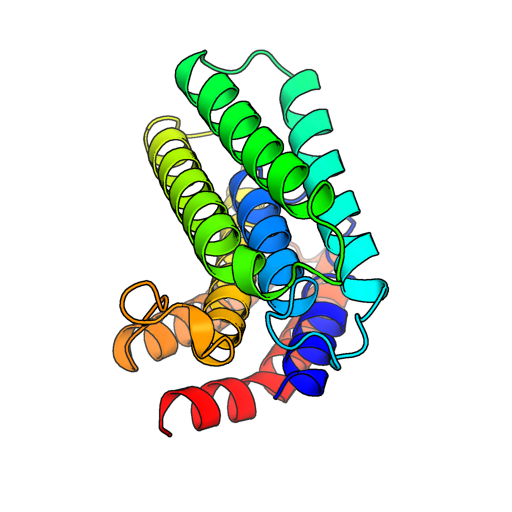A 1 185 ? -21.356 -1.564 15.649 1.00 89.12 185 ALA A CA 1
ATOM 1460 C C . ALA A 1 185 ? -20.530 -2.467 14.708 1.00 89.12 185 ALA A C 1
ATOM 1462 O O . ALA A 1 185 ? -21.100 -3.297 14.008 1.00 89.12 185 ALA A O 1
ATOM 1463 N N . GLN A 1 186 ? -19.200 -2.319 14.699 1.00 88.25 186 GLN A N 1
ATOM 1464 C CA . GLN A 1 186 ? -18.282 -3.046 13.818 1.00 88.25 186 GLN A CA 1
ATOM 1465 C C . GLN A 1 186 ? -17.418 -4.076 14.557 1.00 88.25 186 GLN A C 1
ATOM 1467 O O . GLN A 1 186 ? -16.546 -4.697 13.944 1.00 88.25 186 GLN A O 1
ATOM 1472 N N . THR A 1 187 ? -17.655 -4.292 15.854 1.00 89.69 187 THR A N 1
ATOM 1473 C CA . THR A 1 187 ? -16.843 -5.156 16.721 1.00 89.69 187 THR A CA 1
ATOM 1474 C C . THR A 1 187 ? -16.632 -6.555 16.143 1.00 89.69 187 THR A C 1
ATOM 1476 O O . THR A 1 187 ? -15.500 -7.035 16.110 1.00 89.69 187 THR A O 1
ATOM 1479 N N . GLU A 1 188 ? -17.674 -7.208 15.618 1.00 88.38 188 GLU A N 1
ATOM 1480 C CA . GLU A 1 188 ? -17.540 -8.552 15.038 1.00 88.38 188 GLU A CA 1
ATOM 1481 C C . GLU A 1 188 ? -16.603 -8.564 13.816 1.00 88.38 188 GLU A C 1
ATOM 1483 O O . GLU A 1 188 ? -15.714 -9.414 13.707 1.00 88.38 188 GLU A O 1
ATOM 1488 N N . ALA A 1 189 ? -16.767 -7.599 12.907 1.00 85.69 189 ALA A N 1
ATOM 1489 C CA . ALA A 1 189 ? -15.937 -7.479 11.712 1.00 85.69 189 ALA A CA 1
ATOM 1490 C C . ALA A 1 189 ? -14.472 -7.180 12.072 1.00 85.69 189 ALA A C 1
ATOM 1492 O O . ALA A 1 189 ? -13.558 -7.816 11.539 1.00 85.69 189 ALA A O 1
ATOM 1493 N N . LEU A 1 190 ? -14.250 -6.268 13.021 1.00 87.81 190 LEU A N 1
ATOM 1494 C CA . LEU A 1 190 ? -12.926 -5.894 13.516 1.00 87.81 190 LEU A CA 1
ATOM 1495 C C . LEU A 1 190 ? -12.241 -7.055 14.255 1.00 87.81 190 LEU A C 1
ATOM 1497 O O . LEU A 1 190 ? -11.049 -7.289 14.059 1.00 87.81 190 LEU A O 1
ATOM 1501 N N . HIS A 1 191 ? -12.979 -7.857 15.029 1.00 89.56 191 HIS A N 1
ATOM 1502 C CA . HIS A 1 191 ? -12.434 -9.069 15.645 1.00 89.56 191 HIS A CA 1
ATOM 1503 C C . HIS A 1 191 ? -12.009 -10.109 14.609 1.00 89.56 191 HIS A C 1
ATOM 1505 O O . HIS A 1 191 ? -10.918 -10.670 14.730 1.00 89.56 191 HIS A O 1
ATOM 1511 N N . LYS A 1 192 ? -12.820 -10.349 13.570 1.00 86.00 192 LYS A N 1
ATOM 1512 C CA . LYS A 1 192 ? -12.454 -11.262 12.473 1.00 86.00 192 LYS A CA 1
ATOM 1513 C C . LYS A 1 192 ? -11.172 -10.806 11.772 1.00 86.00 192 LYS A C 1
ATOM 1515 O O . LYS A 1 192 ? -10.295 -11.625 11.506 1.00 86.00 192 LYS A O 1
ATOM 1520 N N . GLN A 1 193 ? -11.023 -9.504 11.538 1.00 83.44 193 GLN A N 1
ATOM 1521 C CA . GLN A 1 193 ? -9.805 -8.929 10.960 1.00 83.44 193 GLN A CA 1
ATOM 1522 C C . GLN A 1 193 ? -8.598 -9.061 11.881 1.00 83.44 193 GLN A C 1
ATOM 1524 O O . GLN A 1 193 ? -7.530 -9.477 11.436 1.00 83.44 193 GLN A O 1
ATOM 1529 N N . ARG A 1 194 ? -8.763 -8.773 13.174 1.00 89.12 194 ARG A N 1
ATOM 1530 C CA . ARG A 1 194 ? -7.697 -8.946 14.163 1.00 89.12 194 ARG A CA 1
ATOM 1531 C C . ARG A 1 194 ? -7.243 -10.405 14.246 1.00 89.12 194 ARG A C 1
ATOM 1533 O O . ARG A 1 194 ? -6.048 -10.670 14.341 1.00 89.12 194 ARG A O 1
ATOM 1540 N N . LEU A 1 195 ? -8.171 -11.362 14.170 1.00 87.00 195 LEU A N 1
ATOM 1541 C CA . LEU A 1 195 ? -7.853 -12.794 14.113 1.00 87.00 195 LEU A CA 1
ATOM 1542 C C . LEU A 1 195 ? -7.076 -13.155 12.845 1.00 87.00 195 LEU A C 1
ATOM 1544 O O . LEU A 1 195 ? -6.057 -13.840 12.931 1.00 87.00 195 LEU A O 1
ATOM 1548 N N . ALA A 1 196 ? -7.514 -12.662 11.685 1.00 82.50 196 ALA A N 1
ATOM 1549 C CA . ALA A 1 196 ? -6.790 -12.836 10.431 1.00 82.50 196 ALA A CA 1
ATOM 1550 C C . ALA A 1 196 ? -5.367 -12.267 10.503 1.00 82.50 196 ALA A C 1
ATOM 1552 O O . ALA A 1 196 ? -4.416 -12.950 10.120 1.00 82.50 196 ALA A O 1
ATOM 1553 N N . TYR A 1 197 ? -5.214 -11.058 11.050 1.00 84.00 197 TYR A N 1
ATOM 1554 C CA . TYR A 1 197 ? -3.917 -10.437 11.291 1.00 84.00 197 TYR A CA 1
ATOM 1555 C C . TYR A 1 197 ? -3.039 -11.316 12.189 1.00 84.00 197 TYR A C 1
ATOM 1557 O O . TYR A 1 197 ? -1.929 -11.673 11.805 1.00 84.00 197 TYR A O 1
ATOM 1565 N N . ARG A 1 198 ? -3.545 -11.763 13.345 1.00 86.12 198 ARG A N 1
ATOM 1566 C CA . ARG A 1 198 ? -2.807 -12.638 14.274 1.00 86.12 198 ARG A CA 1
ATOM 1567 C C . ARG A 1 198 ? -2.391 -13.969 13.657 1.00 86.12 198 ARG A C 1
ATOM 1569 O O . ARG A 1 198 ? -1.299 -14.453 13.949 1.00 86.12 198 ARG A O 1
ATOM 1576 N N . PHE A 1 199 ? -3.223 -14.544 12.791 1.00 82.25 199 PHE A N 1
ATOM 1577 C CA . PHE A 1 199 ? -2.899 -15.780 12.080 1.00 82.25 199 PHE A CA 1
ATOM 1578 C C . PHE A 1 199 ? -1.661 -15.621 11.186 1.00 82.25 199 PHE A C 1
ATOM 1580 O O . PHE A 1 199 ? -0.815 -16.514 11.118 1.00 82.25 199 PHE A O 1
ATOM 1587 N N . VAL A 1 200 ? -1.519 -14.471 10.523 1.00 73.38 200 VAL A N 1
ATOM 1588 C CA . VAL A 1 200 ? -0.379 -14.192 9.636 1.00 73.38 200 VAL A CA 1
ATOM 1589 C C . VAL A 1 200 ? 0.800 -13.524 10.354 1.00 73.38 200 VAL A C 1
ATOM 1591 O O . VAL A 1 200 ? 1.938 -13.661 9.901 1.00 73.38 200 VAL A O 1
ATOM 1594 N N . ARG A 1 201 ? 0.554 -12.890 11.510 1.00 76.75 201 ARG A N 1
ATOM 1595 C CA . ARG A 1 201 ? 1.517 -12.164 12.354 1.00 76.75 201 ARG A CA 1
ATOM 1596 C C . ARG A 1 201 ? 2.774 -12.968 12.651 1.00 76.75 201 ARG A C 1
ATOM 1598 O O . ARG A 1 201 ? 3.866 -12.467 12.436 1.00 76.75 201 ARG A O 1
ATOM 1605 N N . LYS A 1 202 ? 2.654 -14.230 13.081 1.00 69.06 202 LYS A N 1
ATOM 1606 C CA . LYS A 1 202 ? 3.837 -15.052 13.408 1.00 69.06 202 LYS A CA 1
ATOM 1607 C C . LYS A 1 202 ? 4.778 -15.209 12.211 1.00 69.06 202 LYS A C 1
ATOM 1609 O O . LYS A 1 202 ? 5.983 -15.105 12.352 1.00 69.06 202 LYS A O 1
ATOM 1614 N N . ARG A 1 203 ? 4.229 -15.393 11.011 1.00 66.88 203 ARG A N 1
ATOM 1615 C CA . ARG A 1 203 ? 5.029 -15.600 9.792 1.00 66.88 203 ARG A CA 1
ATOM 1616 C C . ARG A 1 203 ? 5.619 -14.299 9.258 1.00 66.88 203 ARG A C 1
ATOM 1618 O O . ARG A 1 203 ? 6.663 -14.321 8.619 1.00 66.88 203 ARG A O 1
ATOM 1625 N N . LEU A 1 204 ? 4.934 -13.194 9.525 1.00 65.38 204 LEU A N 1
ATOM 1626 C CA . LEU A 1 204 ? 5.422 -11.837 9.333 1.00 65.38 204 LEU A CA 1
ATOM 1627 C C . LEU A 1 204 ? 6.599 -11.535 10.287 1.00 65.38 204 LEU A C 1
ATOM 1629 O O . LEU A 1 204 ? 7.611 -11.011 9.837 1.00 65.38 204 LEU A O 1
ATOM 1633 N N . LEU A 1 205 ? 6.514 -11.971 11.552 1.00 63.91 205 LEU A N 1
ATOM 1634 C CA . LEU A 1 205 ? 7.592 -11.882 12.547 1.00 63.91 205 LEU A CA 1
ATOM 1635 C C . LEU A 1 205 ? 8.791 -12.781 12.199 1.00 63.91 205 LEU A C 1
ATOM 1637 O O . LEU A 1 205 ? 9.923 -12.310 12.214 1.00 63.91 205 LEU A O 1
ATOM 1641 N N . ASP A 1 206 ? 8.567 -14.042 11.823 1.00 60.22 206 ASP A N 1
ATOM 1642 C CA . ASP A 1 206 ? 9.646 -14.980 11.472 1.00 60.22 206 ASP A CA 1
ATOM 1643 C C . ASP A 1 206 ? 10.424 -14.511 10.223 1.00 60.22 206 ASP A C 1
ATOM 1645 O O . ASP A 1 206 ? 11.647 -14.646 10.143 1.00 60.22 206 ASP A O 1
ATOM 1649 N N . ALA A 1 207 ? 9.727 -13.895 9.259 1.00 53.84 207 ALA A N 1
ATOM 1650 C CA . ALA A 1 207 ? 10.340 -13.292 8.075 1.00 53.84 207 ALA A CA 1
ATOM 1651 C C . ALA A 1 207 ? 11.134 -12.007 8.379 1.00 53.84 207 ALA A C 1
ATOM 1653 O O . ALA A 1 207 ? 11.960 -11.608 7.561 1.00 53.84 207 ALA A O 1
ATOM 1654 N N . ALA A 1 208 ? 10.906 -11.357 9.526 1.00 49.62 208 ALA A N 1
ATOM 1655 C CA . ALA A 1 208 ? 11.674 -10.187 9.944 1.00 49.62 208 ALA A CA 1
ATOM 1656 C C . ALA A 1 208 ? 13.056 -10.567 10.515 1.00 49.62 208 ALA A C 1
ATOM 1658 O O . ALA A 1 208 ? 14.000 -9.793 10.357 1.00 49.62 208 ALA A O 1
ATOM 1659 N N . VAL A 1 209 ? 13.174 -11.757 11.123 1.00 46.62 209 VAL A N 1
ATOM 1660 C CA . VAL A 1 209 ? 14.368 -12.264 11.838 1.00 46.62 209 VAL A CA 1
ATOM 1661 C C . VAL A 1 209 ? 15.370 -12.998 10.925 1.00 46.62 209 VAL A C 1
ATOM 1663 O O . VAL A 1 209 ? 16.518 -13.178 11.320 1.00 46.62 209 VAL A O 1
ATOM 1666 N N . SER A 1 210 ? 14.958 -13.406 9.717 1.00 42.75 210 SER A N 1
ATOM 1667 C CA . SER A 1 210 ? 15.748 -14.259 8.799 1.00 42.75 210 SER A CA 1
ATOM 1668 C C . SER A 1 210 ? 16.362 -13.493 7.634 1.00 42.75 210 SER A C 1
ATOM 1670 O O . SER A 1 210 ? 17.584 -13.581 7.422 1.00 42.75 210 SER A O 1
#

pLDDT: mean 82.13, std 14.22, range [42.75, 97.94]

Radius of gyration: 16.78 Å; chains: 1; bounding box: 41×39×44 Å

Sequence (210 aa):
MRRLALIVALLCLAPLSWAEPSLRTQAVLLAANALVYFDADPRARPDERHLARMLQAREGLRRQLDERPWPEPLRLAVEALLVRQAELAAVPRDQAPRYPQLLVALLDARLQLAAQLQLHDQQVSVPRQVLQRLCLNIGELLLHAQARSARVLGDHSLNLDQSGFLSLDKQIEADFAEVIELLPAQTEALHKQRLAYRFVRKRLLDAAVS

Secondary structure (DSSP, 8-state):
-HHHHHHHHHHHSGGGTTSPPPHHHHHHHHHHHHHHHS-S-TTSPP-HHHHHHHHHHHHHHHHHHHHSPPPHHHHHHHHHHHHHHHHHHHS-GGGGGGHHHHHHHHHHHHHHHHHHHHHS-----HHHHHHHHHHHHHHHHHHHHHHHH-GGGGGGS----HHHHHHHHHHHHHHHHHHHHH-GGGHHHHHHHHHHHHHHHHHHHHHHH-

Organism: NCBI:txid101564

Foldseek 3Di:
DLVLLVLLCVQQPVLVPVQQADLLLLLLLLLLLLLQQLALPLPDDGDVVSVVRNVVSLVSLVCVPVVDPDDPQLNVLSVQLNVLSVVLVPDDSVVSNPSLVSSLSNVVSSVSNVVVCVVDDDPDDPLSVLVNLLSNLSSVLSSLLSLVVRPSNVVSRPDPALVNNVVSVVSNVVSLVVNCVVCVVCVVVSVSSVVSCVVSVVVSNVSNVD